Protein AF-A0A815U8R5-F1 (afdb_monomer_lite)

Secondary structure (DSSP, 8-state):
-HHHHHHHHHHHHT-TT--HHHHHHHHHHHHHHHHHHHHTTT--HHHHHHHHHHHHHSHHHHHHHHHHHHHHHHHHHHHHHHHHTTTHHHHHHGGGG-TT-TTTT-HHHHHHHHHHHT-TT--HHHHHHHHHHHHHHHHHHHHTT--HHHHHHHHHHHHHHHHTTS--S---------------------------PPPHHHHHHHHHHSSTTS-HHHHHHHHHHHHS-S-THHHHHHHHHHTT-

pLDDT: mean 75.5, std 19.9, range [24.5, 94.75]

Foldseek 3Di:
DLVVLVVVLVVQLPDPQRFLLCNLVSLVVNLVVLVVCLVVLNDDPVVVVVLVVCCVVPVVVSVVVSVVVNVVSVVVSVVSCVVCVVCNVVSVLSPCLWPVDPNDLDPVSLVVNCVVVVDPPFDPVLQVVLSVVLVVVVVVCVVVPPPLVVVLVVVVVVVVVVVVVPDDDDDDDPPDDDDDDDDDDDDDDDPPPPVPDDGSLSSLVVSCVVPVPRHPNSCSSSVVRRPDDNDCVVVVVVVVVVVVD

Radius of gyration: 23.01 Å; chains: 1; bounding box: 61×48×62 Å

Structure (mmCIF, N/CA/C/O backbone):
data_AF-A0A815U8R5-F1
#
_entry.id   AF-A0A815U8R5-F1
#
loop_
_atom_site.group_PDB
_atom_site.id
_atom_site.type_symbol
_atom_site.label_atom_id
_atom_site.label_alt_id
_atom_site.label_comp_id
_atom_site.label_asym_id
_atom_site.label_entity_id
_atom_site.label_seq_id
_atom_site.pdbx_PDB_ins_code
_atom_site.Cartn_x
_atom_site.Cartn_y
_atom_site.Cartn_z
_atom_site.occupancy
_atom_site.B_iso_or_equiv
_atom_site.auth_seq_id
_atom_site.auth_comp_id
_atom_site.auth_asym_id
_atom_site.auth_atom_id
_atom_site.pdbx_PDB_model_num
ATOM 1 N N . ASN A 1 1 ? 18.948 1.737 -12.342 1.00 69.00 1 ASN A N 1
ATOM 2 C CA . ASN A 1 1 ? 18.851 0.455 -13.054 1.00 69.00 1 ASN A CA 1
ATOM 3 C C . ASN A 1 1 ? 17.378 0.068 -12.997 1.00 69.00 1 ASN A C 1
ATOM 5 O O . ASN A 1 1 ? 16.879 -0.058 -11.888 1.00 69.00 1 ASN A O 1
ATOM 9 N N . VAL A 1 2 ? 16.677 0.032 -14.139 1.00 70.75 2 VAL A N 1
ATOM 10 C CA . VAL A 1 2 ? 15.222 -0.240 -14.217 1.00 70.75 2 VAL A CA 1
ATOM 11 C C . VAL A 1 2 ? 14.907 -1.611 -13.635 1.00 70.75 2 VAL A C 1
ATOM 13 O O . VAL A 1 2 ? 14.032 -1.718 -12.785 1.00 70.75 2 VAL A O 1
ATOM 16 N N . LEU A 1 3 ? 15.704 -2.617 -14.002 1.00 75.50 3 LEU A N 1
ATOM 17 C CA . LEU A 1 3 ? 15.550 -3.985 -13.521 1.00 75.50 3 LEU A CA 1
ATOM 18 C C . LEU A 1 3 ? 15.612 -4.057 -11.993 1.00 75.50 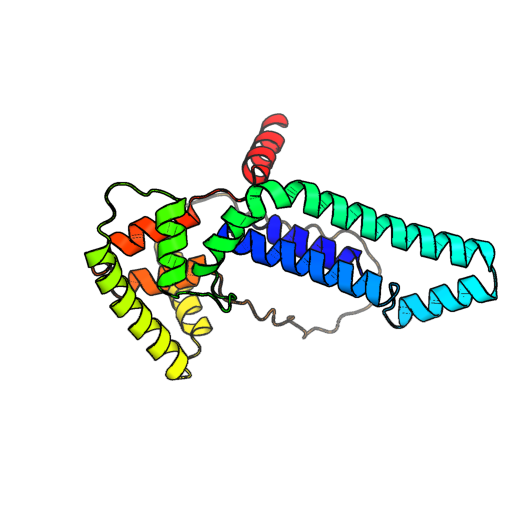3 LEU A C 1
ATOM 20 O O . LEU A 1 3 ? 14.797 -4.727 -11.386 1.00 75.50 3 LEU A O 1
ATOM 24 N N . VAL A 1 4 ? 16.499 -3.285 -11.361 1.00 79.44 4 VAL A N 1
ATOM 25 C CA . VAL A 1 4 ? 16.595 -3.230 -9.891 1.00 79.44 4 VAL A CA 1
ATOM 26 C C . VAL A 1 4 ? 15.345 -2.621 -9.252 1.00 79.44 4 VAL A C 1
ATOM 28 O O . VAL A 1 4 ? 14.956 -3.035 -8.165 1.00 79.44 4 VAL A O 1
ATOM 31 N N . ASP A 1 5 ? 14.722 -1.620 -9.878 1.00 76.88 5 ASP A N 1
ATOM 32 C CA . ASP A 1 5 ? 13.485 -1.040 -9.342 1.00 76.88 5 ASP A CA 1
ATOM 33 C C . ASP A 1 5 ? 12.303 -2.003 -9.502 1.00 76.88 5 ASP A C 1
ATOM 35 O O . ASP A 1 5 ? 11.520 -2.135 -8.562 1.00 76.88 5 ASP A O 1
ATOM 39 N N . VAL A 1 6 ? 12.232 -2.714 -10.634 1.00 75.56 6 VAL A N 1
ATOM 40 C CA . VAL A 1 6 ? 11.236 -3.764 -10.891 1.00 75.56 6 VAL A CA 1
ATOM 41 C C . VAL A 1 6 ? 11.426 -4.934 -9.929 1.00 75.56 6 VAL A C 1
ATOM 43 O O . VAL A 1 6 ? 10.511 -5.236 -9.176 1.00 75.56 6 VAL A O 1
ATOM 46 N N . GLN A 1 7 ? 12.630 -5.503 -9.844 1.00 76.38 7 GLN A N 1
ATOM 47 C CA . GLN A 1 7 ? 12.968 -6.587 -8.916 1.00 76.38 7 GLN A CA 1
ATOM 48 C C . GLN A 1 7 ? 12.708 -6.194 -7.463 1.00 76.38 7 GLN A C 1
ATOM 50 O O . GLN A 1 7 ? 12.235 -6.997 -6.673 1.00 76.38 7 GLN A O 1
ATOM 55 N N . ARG A 1 8 ? 12.980 -4.943 -7.071 1.00 78.06 8 ARG A N 1
ATOM 56 C CA . ARG A 1 8 ? 12.675 -4.489 -5.709 1.00 78.06 8 ARG A CA 1
ATOM 57 C C . ARG A 1 8 ? 11.169 -4.430 -5.454 1.00 78.06 8 ARG A C 1
ATOM 59 O O . ARG A 1 8 ? 10.751 -4.736 -4.341 1.00 78.06 8 ARG A O 1
ATOM 66 N N . ALA A 1 9 ? 10.377 -3.984 -6.425 1.00 73.56 9 ALA A N 1
ATOM 67 C CA . ALA A 1 9 ? 8.923 -3.969 -6.303 1.00 73.56 9 ALA A CA 1
ATOM 68 C C . ALA A 1 9 ? 8.363 -5.396 -6.280 1.00 73.56 9 ALA A C 1
ATOM 70 O O . ALA A 1 9 ? 7.579 -5.716 -5.395 1.00 73.56 9 ALA A O 1
ATOM 71 N N . GLU A 1 10 ? 8.846 -6.267 -7.160 1.00 76.31 10 GLU A N 1
ATOM 72 C CA . GLU A 1 10 ? 8.515 -7.690 -7.198 1.00 76.31 10 GLU A CA 1
ATOM 73 C C . GLU A 1 10 ? 8.844 -8.380 -5.870 1.00 76.31 10 GLU A C 1
ATOM 75 O O . GLU A 1 10 ? 7.966 -8.968 -5.253 1.00 76.31 10 GLU A O 1
ATOM 80 N N . LEU A 1 11 ? 10.059 -8.203 -5.343 1.00 77.12 11 LEU A N 1
ATOM 81 C CA . LEU A 1 11 ? 10.455 -8.734 -4.036 1.00 77.12 11 LEU A CA 1
ATOM 82 C C . LEU A 1 11 ? 9.622 -8.169 -2.885 1.00 77.12 11 LEU A C 1
ATOM 84 O O . LEU A 1 11 ? 9.511 -8.812 -1.847 1.00 77.12 11 LEU A O 1
ATOM 88 N N . LYS A 1 12 ? 9.076 -6.952 -3.006 1.00 75.50 12 LYS A N 1
ATOM 89 C CA . LYS A 1 12 ? 8.107 -6.446 -2.027 1.00 75.50 12 LYS A CA 1
ATOM 90 C C . LYS A 1 12 ? 6.774 -7.167 -2.187 1.00 75.50 12 LYS A C 1
ATOM 92 O O . LYS A 1 12 ? 6.234 -7.617 -1.189 1.00 75.50 12 LYS A O 1
ATOM 97 N N . LEU A 1 13 ? 6.276 -7.320 -3.409 1.00 74.38 13 LEU A N 1
ATOM 98 C CA . LEU A 1 13 ? 5.015 -8.005 -3.686 1.00 74.38 13 LEU A CA 1
ATOM 99 C C . LEU A 1 13 ? 5.058 -9.497 -3.345 1.00 74.38 13 LEU A C 1
ATOM 101 O O . LEU A 1 13 ? 4.049 -10.028 -2.932 1.00 74.38 13 LEU A O 1
ATOM 105 N N . GLN A 1 14 ? 6.201 -10.169 -3.456 1.00 69.00 14 GLN A N 1
ATOM 106 C CA . GLN A 1 14 ? 6.337 -11.602 -3.164 1.00 69.00 14 GLN A CA 1
ATOM 107 C C . GLN A 1 14 ? 6.531 -11.915 -1.676 1.00 69.00 14 GLN A C 1
ATOM 109 O O . GLN A 1 14 ? 6.571 -13.081 -1.279 1.00 69.00 14 GLN A O 1
ATOM 114 N N . ARG A 1 15 ? 6.685 -10.901 -0.817 1.00 71.25 15 ARG A N 1
ATOM 115 C CA . ARG A 1 15 ? 6.774 -11.151 0.624 1.00 71.25 15 ARG A CA 1
ATOM 116 C C . ARG A 1 15 ? 5.446 -11.723 1.100 1.00 71.25 15 ARG A C 1
ATOM 118 O O . ARG A 1 15 ? 4.405 -11.090 0.959 1.00 71.25 15 ARG A O 1
ATOM 125 N N . VAL A 1 16 ? 5.525 -12.846 1.816 1.00 60.56 16 VAL A N 1
ATOM 126 C CA . VAL A 1 16 ? 4.410 -13.452 2.580 1.00 60.56 16 VAL A CA 1
ATOM 127 C C . VAL A 1 16 ? 3.684 -12.419 3.450 1.00 60.56 16 VAL A C 1
ATOM 129 O O . VAL A 1 16 ? 2.518 -12.557 3.789 1.00 60.56 16 VAL A O 1
ATOM 132 N N . SER A 1 17 ? 4.406 -11.372 3.821 1.00 66.25 17 SER A N 1
ATOM 133 C CA . SER A 1 17 ? 4.033 -10.388 4.811 1.00 66.25 17 SER A CA 1
ATOM 134 C C . SER A 1 17 ? 3.453 -9.092 4.221 1.00 66.25 17 SER A C 1
ATOM 136 O O . SER A 1 17 ? 3.203 -8.155 4.982 1.00 66.25 17 SER A O 1
ATOM 138 N N . THR A 1 18 ? 3.345 -8.987 2.896 1.00 74.00 18 THR A N 1
ATOM 139 C CA . THR A 1 18 ? 2.754 -7.824 2.218 1.00 74.00 18 THR A CA 1
ATOM 140 C C . THR A 1 18 ? 1.243 -7.887 2.356 1.00 74.00 18 THR A C 1
ATOM 142 O O . THR A 1 18 ? 0.656 -8.950 2.191 1.00 74.00 18 THR A O 1
ATOM 145 N N . ALA A 1 19 ? 0.609 -6.775 2.709 1.00 79.62 19 ALA A N 1
ATOM 146 C CA . ALA A 1 19 ? -0.839 -6.702 2.857 1.00 79.62 19 ALA A CA 1
ATOM 147 C C . ALA A 1 19 ? -1.458 -5.897 1.705 1.00 79.62 19 ALA A C 1
ATOM 149 O O . ALA A 1 19 ? -0.779 -5.114 1.039 1.00 79.62 19 ALA A O 1
ATOM 150 N N . ALA A 1 20 ? -2.768 -6.047 1.486 1.00 84.31 20 ALA A N 1
ATOM 151 C CA . ALA A 1 20 ? -3.501 -5.265 0.482 1.00 84.31 20 ALA A CA 1
ATOM 152 C C . ALA A 1 20 ? -3.341 -3.747 0.666 1.00 84.31 20 ALA A C 1
ATOM 154 O O . ALA A 1 20 ? -3.320 -3.007 -0.316 1.00 84.31 20 ALA A O 1
ATOM 155 N N . VAL A 1 21 ? -3.147 -3.298 1.910 1.00 85.75 21 VAL A N 1
ATOM 156 C CA . VAL A 1 21 ? -2.896 -1.890 2.256 1.00 85.75 21 VAL A CA 1
ATOM 157 C C . VAL A 1 21 ? -1.601 -1.344 1.640 1.00 85.75 21 VAL A C 1
ATOM 159 O O . VAL A 1 21 ? -1.528 -0.158 1.338 1.00 85.75 21 VAL A O 1
ATOM 162 N N . ASP A 1 22 ? -0.604 -2.200 1.391 1.00 83.38 22 ASP A N 1
ATOM 163 C CA . ASP A 1 22 ? 0.700 -1.793 0.853 1.00 83.38 22 ASP A CA 1
ATOM 164 C C . ASP A 1 22 ? 0.695 -1.742 -0.689 1.00 83.38 22 ASP A C 1
ATOM 166 O O . ASP A 1 22 ? 1.567 -1.123 -1.310 1.00 83.38 22 ASP A O 1
ATOM 170 N N . LEU A 1 23 ? -0.278 -2.401 -1.334 1.00 86.75 23 LEU A N 1
ATOM 171 C CA . LEU A 1 23 ? -0.276 -2.662 -2.776 1.00 86.75 23 LEU A CA 1
ATOM 172 C C . LEU A 1 23 ? -0.289 -1.370 -3.599 1.00 86.75 23 LEU A C 1
ATOM 174 O O . LEU A 1 23 ? 0.539 -1.195 -4.499 1.00 86.75 23 LEU A O 1
ATOM 178 N N . PHE A 1 24 ? -1.186 -0.439 -3.261 1.00 88.25 24 PHE A N 1
ATOM 179 C CA . PHE A 1 24 ? -1.287 0.842 -3.960 1.00 88.25 24 PHE A CA 1
ATOM 180 C C . PHE A 1 24 ? 0.010 1.644 -3.855 1.00 88.25 24 PHE A C 1
ATOM 182 O O . PHE A 1 24 ? 0.485 2.185 -4.858 1.00 88.25 24 PHE A O 1
ATOM 189 N N . GLY A 1 25 ? 0.608 1.692 -2.661 1.00 84.94 25 GLY A N 1
ATOM 190 C CA . GLY A 1 25 ? 1.874 2.376 -2.424 1.00 84.94 25 GLY A CA 1
ATOM 191 C C . GLY A 1 25 ? 3.019 1.755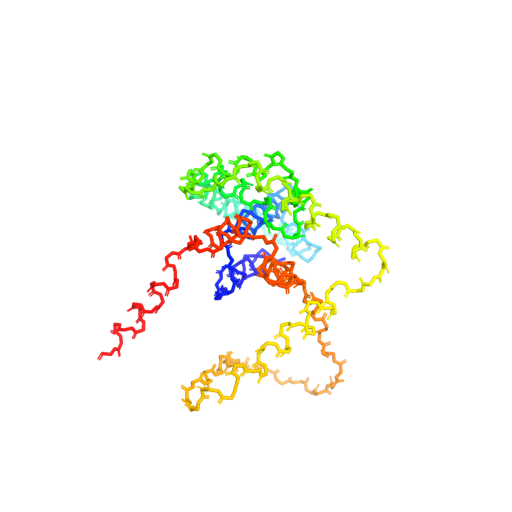 -3.224 1.00 84.94 25 GLY A C 1
ATOM 192 O O . GLY A 1 25 ? 3.795 2.476 -3.854 1.00 84.94 25 GLY A O 1
ATOM 193 N N . ILE A 1 26 ? 3.117 0.422 -3.258 1.00 85.00 26 ILE A N 1
ATOM 194 C CA . ILE A 1 26 ? 4.156 -0.294 -4.012 1.00 85.00 26 ILE A CA 1
ATOM 195 C C . ILE A 1 26 ? 4.029 -0.023 -5.516 1.00 85.00 26 ILE A C 1
ATOM 197 O O . ILE A 1 26 ? 5.010 0.394 -6.141 1.00 85.00 26 ILE A O 1
ATOM 201 N N . ILE A 1 27 ? 2.835 -0.218 -6.084 1.00 87.19 27 ILE A N 1
ATOM 202 C CA . ILE A 1 27 ? 2.595 -0.084 -7.527 1.00 87.19 27 ILE A CA 1
ATOM 203 C C . ILE A 1 27 ? 2.748 1.371 -7.974 1.00 87.19 27 ILE A C 1
ATOM 205 O O . ILE A 1 27 ? 3.485 1.648 -8.920 1.00 87.19 27 ILE A O 1
ATOM 209 N N . THR A 1 28 ? 2.139 2.321 -7.262 1.00 88.31 28 THR A N 1
ATOM 210 C CA . THR A 1 28 ? 2.214 3.744 -7.627 1.00 88.31 28 THR A CA 1
ATOM 211 C C . THR A 1 28 ? 3.650 4.265 -7.547 1.00 88.31 28 THR A C 1
ATOM 213 O O . THR A 1 28 ? 4.088 5.020 -8.415 1.00 88.31 28 THR A O 1
ATOM 216 N N . ASN A 1 29 ? 4.433 3.826 -6.554 1.00 87.88 29 ASN A N 1
ATOM 217 C CA . ASN A 1 29 ? 5.850 4.182 -6.470 1.00 87.88 29 ASN A CA 1
ATOM 218 C C . ASN A 1 29 ? 6.685 3.569 -7.600 1.00 87.88 29 ASN A C 1
ATOM 220 O O . ASN A 1 29 ? 7.634 4.209 -8.061 1.00 87.88 29 ASN A O 1
ATOM 224 N N . LEU A 1 30 ? 6.370 2.345 -8.036 1.00 88.12 30 LEU A N 1
ATOM 225 C CA . LEU A 1 30 ? 7.022 1.731 -9.191 1.00 88.12 30 LEU A CA 1
ATOM 226 C C . LEU A 1 30 ? 6.718 2.529 -10.463 1.00 88.12 30 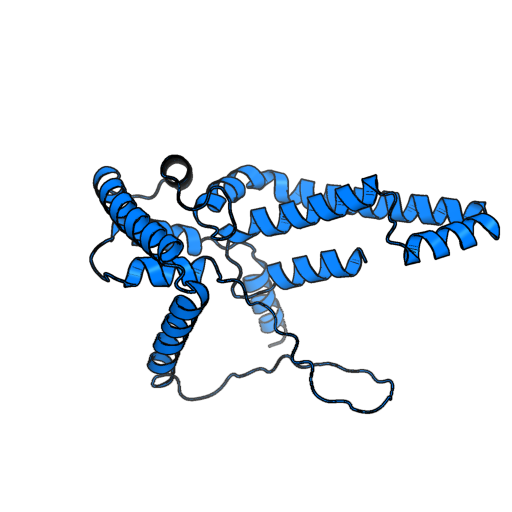LEU A C 1
ATOM 228 O O . LEU A 1 30 ? 7.659 2.968 -11.122 1.00 88.12 30 LEU A O 1
ATOM 232 N N . ILE A 1 31 ? 5.437 2.784 -10.752 1.00 89.94 31 ILE A N 1
ATOM 233 C CA . ILE A 1 31 ? 4.997 3.566 -11.918 1.00 89.94 31 ILE A CA 1
ATOM 234 C C . ILE A 1 31 ? 5.680 4.935 -11.921 1.00 89.94 31 ILE A C 1
ATOM 236 O O . ILE A 1 31 ? 6.381 5.263 -12.873 1.00 89.94 31 ILE A O 1
ATOM 240 N N . LYS A 1 32 ? 5.615 5.678 -10.810 1.00 90.56 32 LYS A N 1
ATOM 241 C CA . LYS A 1 32 ? 6.242 7.002 -10.688 1.00 90.56 32 LYS A CA 1
ATOM 242 C C . LYS A 1 32 ? 7.745 6.974 -10.974 1.00 90.56 32 LYS A C 1
ATOM 244 O O . LYS A 1 32 ? 8.279 7.880 -11.611 1.00 90.56 32 LYS A O 1
ATOM 249 N N . LYS A 1 33 ? 8.459 5.942 -10.509 1.00 88.56 33 LYS A N 1
ATOM 250 C CA . LYS A 1 33 ? 9.892 5.777 -10.805 1.00 88.56 33 LYS A CA 1
ATOM 251 C C . LYS A 1 33 ? 10.142 5.489 -12.281 1.00 88.56 33 LYS A C 1
ATOM 253 O O . LYS A 1 33 ? 11.135 5.976 -12.816 1.00 88.56 33 LYS A O 1
ATOM 258 N N . LEU A 1 34 ? 9.291 4.696 -12.925 1.00 88.38 34 LEU A N 1
ATOM 259 C CA . LEU A 1 34 ? 9.397 4.388 -14.350 1.00 88.38 34 LEU A CA 1
ATOM 260 C C . LEU A 1 34 ? 9.088 5.623 -15.207 1.00 88.38 34 LEU A C 1
ATOM 262 O O . LEU A 1 34 ? 9.896 5.970 -16.063 1.00 88.38 34 LEU A O 1
ATOM 266 N N . GLU A 1 35 ? 8.021 6.361 -14.902 1.00 90.00 35 GLU A N 1
ATOM 267 C CA . GLU A 1 35 ? 7.680 7.635 -15.550 1.00 90.00 35 GLU A CA 1
ATOM 268 C C . GLU A 1 35 ? 8.794 8.673 -15.382 1.00 90.00 35 GLU A C 1
ATOM 270 O O . GLU A 1 35 ? 9.212 9.323 -16.337 1.00 90.00 35 GLU A O 1
ATOM 275 N N . GLN A 1 36 ? 9.361 8.798 -14.177 1.00 87.94 36 GLN A N 1
ATOM 276 C CA . GLN A 1 36 ? 10.497 9.689 -13.950 1.00 87.94 36 GLN A CA 1
ATOM 277 C C . GLN A 1 36 ? 11.714 9.276 -14.793 1.00 87.94 36 GLN A C 1
ATOM 279 O O . GLN A 1 36 ? 12.473 10.130 -15.252 1.00 87.94 36 GLN A O 1
ATOM 284 N N . ARG A 1 37 ? 11.913 7.974 -15.026 1.00 83.31 37 ARG A N 1
ATOM 285 C CA . ARG A 1 37 ? 12.971 7.479 -15.914 1.00 83.31 37 ARG A CA 1
ATOM 286 C C . ARG A 1 37 ? 12.684 7.798 -17.382 1.00 83.31 37 ARG A C 1
ATOM 288 O O . ARG A 1 37 ? 13.637 8.186 -18.054 1.00 83.31 37 ARG A O 1
ATOM 295 N N . LEU A 1 38 ? 11.435 7.696 -17.846 1.00 85.31 38 LEU A N 1
ATOM 296 C CA . LEU A 1 38 ? 11.024 8.148 -19.185 1.00 85.31 38 LEU A CA 1
ATOM 297 C C . LEU A 1 38 ? 11.330 9.642 -19.366 1.00 85.31 38 LEU A C 1
ATOM 299 O O . LEU A 1 38 ? 12.045 10.029 -20.289 1.00 85.31 38 LEU A O 1
ATOM 303 N N . ASN A 1 39 ? 10.883 10.472 -18.418 1.00 85.06 39 ASN A N 1
ATOM 304 C CA . ASN A 1 39 ? 11.077 11.926 -18.446 1.00 85.06 39 ASN A CA 1
ATOM 305 C C . ASN A 1 39 ? 12.562 12.318 -18.446 1.00 85.06 39 ASN A C 1
ATOM 307 O O . ASN A 1 39 ? 12.971 13.257 -19.126 1.00 85.06 39 ASN A O 1
ATOM 311 N N . ASN A 1 40 ? 13.393 11.552 -17.737 1.00 82.62 40 ASN A N 1
ATOM 312 C CA . ASN A 1 40 ? 14.843 11.737 -17.699 1.00 82.62 40 ASN A CA 1
ATOM 313 C C . ASN A 1 40 ? 15.580 11.035 -18.856 1.00 82.62 40 ASN A C 1
ATOM 315 O O . ASN A 1 40 ? 16.807 10.903 -18.804 1.00 82.62 40 ASN A O 1
ATOM 319 N N . LYS A 1 41 ? 14.858 10.543 -19.874 1.00 73.38 41 LYS A N 1
ATOM 320 C CA . LYS A 1 41 ? 15.393 9.817 -21.035 1.00 73.38 41 LYS A CA 1
ATOM 321 C C . LYS A 1 41 ? 16.324 8.659 -20.650 1.00 73.38 41 LYS A C 1
ATOM 323 O O . LYS A 1 41 ? 17.333 8.441 -21.297 1.00 73.38 41 LYS A O 1
ATOM 328 N N . TYR A 1 42 ? 15.994 7.886 -19.615 1.00 66.00 42 TYR A N 1
ATOM 329 C CA . TYR A 1 42 ? 16.717 6.663 -19.205 1.00 66.00 42 TYR A CA 1
ATOM 330 C C . TYR A 1 42 ? 18.045 6.865 -18.456 1.00 66.00 42 TYR A C 1
ATOM 332 O O . TYR A 1 42 ? 18.735 5.891 -18.138 1.00 66.00 42 TYR A O 1
ATOM 340 N N . PHE A 1 43 ? 18.412 8.092 -18.087 1.00 63.41 43 PHE A N 1
ATOM 341 C CA . PHE A 1 43 ? 19.800 8.376 -17.730 1.00 63.41 43 PHE A CA 1
ATOM 342 C C . PHE A 1 43 ? 20.079 8.487 -16.231 1.00 63.41 43 PHE A C 1
ATOM 344 O O . PHE A 1 43 ? 19.960 9.535 -15.606 1.00 63.41 43 PHE A O 1
ATOM 351 N N . GLY A 1 44 ? 20.588 7.392 -15.664 1.00 67.25 44 GLY A N 1
ATOM 352 C CA . GLY A 1 44 ? 21.688 7.533 -14.709 1.00 67.25 44 GLY A CA 1
ATOM 353 C C . GLY A 1 44 ? 22.987 7.815 -15.474 1.00 67.25 44 GLY A C 1
ATOM 354 O O . GLY A 1 44 ? 23.112 7.400 -16.626 1.00 67.25 44 GLY A O 1
ATOM 355 N N . ASN A 1 45 ? 23.969 8.462 -14.838 1.00 75.88 45 ASN A N 1
ATOM 356 C CA . ASN A 1 45 ? 25.220 8.893 -15.486 1.00 75.88 45 ASN A CA 1
ATOM 357 C C . ASN A 1 45 ? 25.886 7.790 -16.344 1.00 75.88 45 ASN A C 1
ATOM 359 O O . ASN A 1 45 ? 26.272 8.022 -17.482 1.00 75.88 45 ASN A O 1
ATOM 363 N N . LYS A 1 46 ? 25.929 6.544 -15.849 1.00 79.06 46 LYS A N 1
ATOM 364 C CA . LYS A 1 46 ? 26.501 5.399 -16.585 1.00 79.06 46 LYS A CA 1
ATOM 365 C C . LYS A 1 46 ? 25.762 5.082 -17.891 1.00 79.06 46 LYS A C 1
ATOM 367 O O . LYS A 1 46 ? 26.398 4.916 -18.924 1.00 79.06 46 LYS A O 1
ATOM 372 N N . THR A 1 47 ? 24.432 5.003 -17.849 1.00 77.25 47 THR A N 1
ATOM 373 C CA . THR A 1 47 ? 23.603 4.716 -19.032 1.00 77.25 47 THR A CA 1
ATOM 374 C C . THR A 1 47 ? 23.716 5.840 -20.056 1.00 77.25 47 THR A C 1
ATOM 376 O O . THR A 1 47 ? 23.779 5.568 -21.248 1.00 77.25 47 THR A O 1
ATOM 379 N N . HIS A 1 48 ? 23.817 7.088 -19.589 1.00 80.06 48 HIS A N 1
ATOM 380 C CA . HIS A 1 48 ? 24.025 8.251 -20.449 1.00 80.06 48 HIS A CA 1
ATOM 381 C C . HIS A 1 48 ? 25.347 8.180 -21.210 1.00 80.06 48 HIS A C 1
ATOM 383 O O . HIS A 1 48 ? 25.366 8.324 -22.427 1.00 80.06 48 HIS A O 1
ATOM 389 N N . LEU A 1 49 ? 26.446 7.898 -20.503 1.00 82.94 49 LEU A N 1
ATOM 390 C CA . LEU A 1 49 ? 27.774 7.790 -21.105 1.00 82.94 49 LEU A CA 1
ATOM 391 C C . LEU A 1 49 ? 27.838 6.665 -22.146 1.00 82.94 49 LEU A C 1
ATOM 393 O O . LEU A 1 49 ? 28.354 6.876 -23.240 1.00 82.94 49 LEU A O 1
ATOM 397 N N . ILE A 1 50 ? 27.276 5.494 -21.829 1.00 84.06 50 ILE A N 1
ATOM 398 C CA . ILE A 1 50 ? 27.253 4.345 -22.745 1.00 84.06 50 ILE A CA 1
ATOM 399 C C . ILE A 1 50 ? 26.407 4.651 -23.982 1.00 84.06 50 ILE A C 1
ATOM 401 O O . ILE A 1 50 ? 26.846 4.386 -25.099 1.00 84.06 50 ILE A O 1
ATOM 405 N N . LEU A 1 51 ? 25.211 5.222 -23.807 1.00 82.12 51 LEU A N 1
ATOM 406 C CA . LEU A 1 51 ? 24.333 5.510 -24.937 1.00 82.12 51 LEU A CA 1
ATOM 407 C C . LEU A 1 51 ? 24.904 6.619 -25.828 1.00 82.12 51 LEU A C 1
ATOM 409 O O . LEU A 1 51 ? 24.897 6.465 -27.043 1.00 82.12 51 LEU A O 1
ATOM 413 N N . ASN A 1 52 ? 25.460 7.688 -25.252 1.00 84.00 52 ASN A N 1
ATOM 414 C CA . ASN A 1 52 ? 26.108 8.744 -26.034 1.00 84.00 52 ASN A CA 1
ATOM 415 C C . ASN A 1 52 ? 27.292 8.200 -26.836 1.00 84.00 52 ASN A C 1
ATOM 417 O O . ASN A 1 52 ? 27.437 8.536 -28.007 1.00 84.00 52 ASN A O 1
ATOM 421 N N . HIS A 1 53 ? 28.103 7.324 -26.236 1.00 87.75 53 HIS A N 1
ATOM 422 C CA . HIS A 1 53 ? 29.182 6.643 -26.946 1.00 87.75 53 HIS A CA 1
ATOM 423 C C . HIS A 1 53 ? 28.629 5.793 -28.102 1.00 87.75 53 HIS A C 1
ATOM 425 O O . HIS A 1 53 ? 29.109 5.877 -29.227 1.00 87.75 53 HIS A O 1
ATOM 431 N N . LEU A 1 54 ? 27.579 5.003 -27.866 1.00 86.44 54 LEU A N 1
ATOM 432 C CA . LEU A 1 54 ? 26.953 4.199 -28.919 1.00 86.44 54 LEU A CA 1
ATOM 433 C C . LEU A 1 54 ? 26.370 5.055 -30.046 1.00 86.44 54 LEU A C 1
ATOM 435 O O . LEU A 1 54 ? 26.550 4.703 -31.202 1.00 86.44 54 LEU A O 1
ATOM 439 N N . ILE A 1 55 ? 25.727 6.181 -29.739 1.00 86.81 55 ILE A N 1
ATOM 440 C CA . ILE A 1 55 ? 25.203 7.107 -30.750 1.00 86.81 55 ILE A CA 1
ATOM 441 C C . ILE A 1 55 ? 26.350 7.764 -31.531 1.00 86.81 55 ILE A C 1
ATOM 443 O O . ILE A 1 55 ? 26.250 7.924 -32.741 1.00 86.81 55 ILE A O 1
ATOM 447 N N . GLN A 1 56 ? 27.456 8.108 -30.870 1.00 89.62 56 GLN A N 1
ATOM 448 C CA . GLN A 1 56 ? 28.606 8.733 -31.523 1.00 89.62 56 GLN A CA 1
ATOM 449 C C . GLN A 1 56 ? 29.296 7.799 -32.528 1.00 89.62 56 GLN A C 1
ATOM 451 O O . GLN A 1 56 ? 29.707 8.251 -33.594 1.00 89.62 56 GLN A O 1
ATOM 456 N N . PHE A 1 57 ? 29.444 6.514 -32.193 1.00 88.75 57 PHE A N 1
ATOM 457 C CA . PHE A 1 57 ? 30.164 5.545 -33.033 1.00 88.75 57 PHE A CA 1
ATOM 458 C C . PHE A 1 57 ? 29.249 4.705 -33.936 1.00 88.75 57 PHE A C 1
ATOM 460 O O . PHE A 1 57 ? 29.699 4.192 -34.958 1.00 88.75 57 PHE A O 1
ATOM 467 N N . TYR A 1 58 ? 27.974 4.557 -33.574 1.00 90.25 58 TYR A N 1
ATOM 468 C CA . TYR A 1 58 ? 26.989 3.705 -34.242 1.00 90.25 58 TYR A CA 1
ATOM 469 C C . TYR A 1 58 ? 25.609 4.382 -34.249 1.00 90.25 58 TYR A C 1
ATOM 471 O O . TYR A 1 58 ? 24.654 3.858 -33.675 1.00 90.25 58 TYR A O 1
ATOM 479 N N . GLU A 1 59 ? 25.510 5.549 -34.893 1.00 86.50 59 GLU A N 1
ATOM 480 C CA . GLU A 1 59 ? 24.365 6.470 -34.813 1.00 86.50 59 GLU A CA 1
ATOM 481 C C . GLU A 1 59 ? 22.988 5.795 -34.917 1.00 86.50 59 GLU A C 1
ATOM 483 O O . GLU A 1 59 ? 22.169 5.946 -34.009 1.00 86.50 59 GLU A O 1
ATOM 488 N N . GLU A 1 60 ? 22.737 5.006 -35.967 1.00 88.75 60 GLU A N 1
ATOM 489 C CA . GLU A 1 60 ? 21.455 4.305 -36.130 1.00 88.75 60 GLU A CA 1
ATOM 490 C C . GLU A 1 60 ? 21.185 3.297 -35.009 1.00 88.75 60 GLU A C 1
ATOM 492 O O . GLU A 1 60 ? 20.104 3.301 -34.423 1.00 88.75 60 GLU A O 1
ATOM 497 N N . LYS A 1 61 ? 22.169 2.455 -34.662 1.00 85.81 61 LYS A N 1
ATOM 498 C CA . LYS A 1 61 ? 22.004 1.426 -33.621 1.00 85.81 61 LYS A CA 1
ATOM 499 C C . LYS A 1 61 ? 21.803 2.046 -32.240 1.00 85.81 61 LYS A C 1
ATOM 501 O O . LYS A 1 61 ? 21.024 1.528 -31.446 1.00 85.81 61 LYS A O 1
ATOM 506 N N . GLY A 1 62 ? 22.493 3.149 -31.951 1.00 85.19 62 GLY A N 1
ATOM 507 C CA . GLY A 1 62 ? 22.334 3.898 -30.708 1.00 85.19 62 GLY A CA 1
ATOM 508 C C . GLY A 1 62 ? 20.930 4.490 -30.572 1.00 85.19 62 GLY A C 1
ATOM 509 O O . GLY A 1 62 ? 20.308 4.338 -29.520 1.00 85.19 62 GLY A O 1
ATOM 510 N N . LYS A 1 63 ? 20.403 5.099 -31.646 1.00 86.19 63 LYS A N 1
ATOM 511 C CA . LYS A 1 63 ? 19.032 5.638 -31.680 1.00 86.19 63 LYS A CA 1
ATOM 512 C C . LYS A 1 63 ? 17.978 4.532 -31.568 1.00 86.19 63 LYS A C 1
ATOM 514 O O . LYS A 1 63 ? 17.107 4.625 -30.710 1.00 86.19 63 LYS A O 1
ATOM 519 N N . GLN A 1 64 ? 18.115 3.445 -32.330 1.00 88.44 64 GLN A N 1
ATOM 520 C CA . GLN A 1 64 ? 17.211 2.288 -32.250 1.00 88.44 64 GLN A CA 1
ATOM 521 C C . GLN A 1 64 ? 17.184 1.665 -30.851 1.00 88.44 64 GLN A C 1
ATOM 523 O O . GLN A 1 64 ? 16.122 1.304 -30.345 1.00 88.44 64 GLN A O 1
ATOM 528 N N . LEU A 1 65 ? 18.343 1.553 -30.192 1.00 85.56 65 LEU A N 1
ATOM 529 C CA . LEU A 1 65 ? 18.417 1.048 -28.823 1.00 85.56 65 LEU A CA 1
ATOM 530 C C . LEU A 1 65 ? 17.684 1.976 -27.847 1.00 85.56 65 LEU A C 1
ATOM 532 O O . LEU A 1 65 ? 16.958 1.496 -26.978 1.00 85.56 65 LEU A O 1
ATOM 536 N N . GLN A 1 66 ? 17.847 3.293 -27.996 1.00 85.25 66 GLN A N 1
ATOM 537 C CA . GLN A 1 66 ? 17.141 4.279 -27.181 1.00 85.25 66 GLN A CA 1
ATOM 538 C C . GLN A 1 66 ? 15.620 4.171 -27.345 1.00 85.25 66 GLN A C 1
ATOM 540 O O . GLN A 1 66 ? 14.903 4.128 -26.347 1.00 85.25 66 GLN A O 1
ATOM 545 N N . GLU A 1 67 ? 15.136 4.087 -28.584 1.00 87.38 67 GLU A N 1
ATOM 546 C CA . GLU A 1 67 ? 13.713 3.916 -28.909 1.00 87.38 67 GLU A CA 1
ATOM 547 C C . GLU A 1 67 ? 13.160 2.584 -28.391 1.00 87.38 67 GLU A C 1
ATOM 549 O O . GLU A 1 67 ? 12.050 2.531 -27.862 1.00 87.38 67 GLU A O 1
ATOM 554 N N . SER A 1 68 ? 13.955 1.513 -28.465 1.00 87.75 68 SER A N 1
ATOM 555 C CA . SER A 1 68 ? 13.578 0.198 -27.936 1.00 87.75 68 SER A CA 1
ATOM 556 C C . SER A 1 68 ? 13.440 0.220 -26.414 1.00 87.75 68 SER A C 1
ATOM 558 O O . SER A 1 68 ? 12.465 -0.297 -25.874 1.00 87.75 68 SER A O 1
ATOM 560 N N . PHE A 1 69 ? 14.379 0.858 -25.704 1.00 84.62 69 PHE A N 1
ATOM 561 C CA . PHE A 1 69 ? 14.273 1.055 -24.254 1.00 84.62 69 PHE A CA 1
ATOM 562 C C . PHE A 1 69 ? 13.067 1.912 -23.878 1.00 84.62 69 PHE A C 1
ATOM 564 O O . PHE A 1 69 ? 12.416 1.638 -22.868 1.00 84.62 69 PHE A O 1
ATOM 571 N N . HIS A 1 70 ? 12.773 2.930 -24.687 1.00 87.56 70 HIS A N 1
ATOM 572 C CA . HIS A 1 70 ? 11.619 3.794 -24.490 1.00 87.56 70 HIS A CA 1
ATOM 573 C C . HIS A 1 70 ? 10.316 3.022 -24.597 1.00 87.56 70 HIS A C 1
ATOM 575 O O . HIS A 1 70 ? 9.560 2.956 -23.628 1.00 87.56 70 HIS A O 1
ATOM 581 N N . SER A 1 71 ? 10.142 2.334 -25.720 1.00 89.94 71 SER A N 1
ATOM 582 C CA . SER A 1 71 ? 8.972 1.503 -25.993 1.00 89.94 71 SER A CA 1
ATOM 583 C C . SER A 1 71 ? 8.792 0.411 -24.937 1.00 89.94 71 SER A C 1
ATOM 585 O O . SER A 1 71 ? 7.672 0.133 -24.518 1.00 89.94 71 SER A O 1
ATOM 587 N N . PHE A 1 72 ? 9.890 -0.185 -24.455 1.00 89.12 72 PHE A N 1
ATOM 588 C CA . PHE A 1 72 ? 9.850 -1.185 -23.389 1.00 89.12 72 PHE A CA 1
ATOM 589 C C . PHE A 1 72 ? 9.286 -0.623 -22.078 1.00 89.12 72 PHE A C 1
ATOM 591 O O . PHE A 1 72 ? 8.390 -1.231 -21.496 1.00 89.12 72 PHE A O 1
ATOM 598 N N . ILE A 1 73 ? 9.791 0.522 -21.597 1.00 87.06 73 ILE A N 1
ATOM 599 C CA . ILE A 1 73 ? 9.301 1.099 -20.336 1.00 87.06 73 ILE A CA 1
ATOM 600 C C . ILE A 1 73 ? 7.852 1.569 -20.482 1.00 87.06 73 ILE A C 1
ATOM 602 O O . ILE A 1 73 ? 7.066 1.333 -19.567 1.00 87.06 73 ILE A O 1
ATOM 606 N N . GLU A 1 74 ? 7.486 2.184 -21.609 1.00 91.31 74 GLU A N 1
ATOM 607 C CA . GLU A 1 74 ? 6.097 2.580 -21.876 1.00 91.31 74 GLU A CA 1
ATOM 608 C C . GLU A 1 74 ? 5.155 1.378 -21.852 1.00 91.31 74 GLU A C 1
ATOM 610 O O . GLU A 1 74 ? 4.201 1.375 -21.076 1.00 91.31 74 GLU A O 1
ATOM 615 N N . SER A 1 75 ? 5.481 0.322 -22.602 1.00 90.69 75 SER A N 1
ATOM 616 C CA . SER A 1 75 ? 4.685 -0.912 -22.634 1.00 90.69 75 SER A CA 1
ATOM 617 C C . SER A 1 75 ? 4.551 -1.531 -21.242 1.00 90.69 75 SER A C 1
ATOM 619 O O . SER A 1 75 ? 3.503 -2.056 -20.877 1.00 90.69 75 SER A O 1
ATOM 621 N N . PHE A 1 76 ? 5.609 -1.464 -20.430 1.00 87.88 76 PHE A N 1
ATOM 622 C CA . PHE A 1 76 ? 5.596 -2.004 -19.076 1.00 87.88 76 PHE A CA 1
ATOM 623 C C . PHE A 1 76 ? 4.734 -1.173 -18.113 1.00 87.88 76 PHE A C 1
ATOM 625 O O . PHE A 1 76 ? 4.000 -1.739 -17.301 1.00 87.88 76 PHE A O 1
ATOM 632 N N . ILE A 1 77 ? 4.783 0.161 -18.207 1.00 90.06 77 ILE A N 1
ATOM 633 C CA . ILE A 1 77 ? 3.886 1.048 -17.450 1.00 90.06 77 ILE A CA 1
ATOM 634 C C . ILE A 1 77 ? 2.439 0.799 -17.865 1.00 90.06 77 ILE A C 1
ATOM 636 O O . ILE A 1 77 ? 1.585 0.660 -16.992 1.00 90.06 77 ILE A O 1
ATOM 640 N N . GLU A 1 78 ? 2.167 0.721 -19.167 1.00 91.25 78 GLU A N 1
ATOM 641 C CA . GLU A 1 78 ? 0.832 0.462 -19.704 1.00 91.25 78 GLU A CA 1
ATOM 642 C C . GLU A 1 78 ? 0.297 -0.886 -19.217 1.00 91.25 78 GLU A C 1
ATOM 644 O O . GLU A 1 78 ? -0.820 -0.952 -18.708 1.00 91.25 78 GLU A O 1
ATOM 649 N N . TYR A 1 79 ? 1.123 -1.934 -19.251 1.00 88.69 79 TYR A N 1
ATOM 650 C CA . TYR A 1 79 ? 0.777 -3.248 -18.720 1.00 88.69 79 TYR A CA 1
ATOM 651 C C . TYR A 1 79 ? 0.377 -3.185 -17.239 1.00 88.69 79 TYR A C 1
ATOM 653 O O . TYR A 1 79 ? -0.743 -3.563 -16.891 1.00 88.69 79 TYR A O 1
ATOM 661 N N . ILE A 1 80 ? 1.242 -2.647 -16.367 1.00 86.31 80 ILE A N 1
ATOM 662 C CA . ILE A 1 80 ? 0.952 -2.543 -14.925 1.00 86.31 80 ILE A CA 1
ATOM 663 C C . ILE A 1 80 ? -0.306 -1.703 -14.687 1.00 86.31 80 ILE A C 1
ATOM 665 O O . ILE A 1 80 ? -1.152 -2.061 -13.870 1.00 86.31 80 ILE A O 1
ATOM 669 N N . THR A 1 81 ? -0.430 -0.587 -15.400 1.00 88.56 81 THR A N 1
ATOM 670 C CA . THR A 1 81 ? -1.542 0.355 -15.257 1.00 88.56 81 THR A CA 1
ATOM 671 C C . THR A 1 81 ? -2.855 -0.274 -15.704 1.00 88.56 81 THR A C 1
ATOM 673 O O . THR A 1 81 ? -3.851 -0.137 -15.005 1.00 88.56 81 THR A O 1
ATOM 676 N N . SER A 1 82 ? -2.868 -1.007 -16.818 1.00 88.50 82 SER A N 1
ATOM 677 C CA . SER A 1 82 ? -4.062 -1.694 -17.321 1.00 88.50 82 SER A CA 1
ATOM 678 C C . SER A 1 82 ? -4.587 -2.730 -16.326 1.00 88.50 82 SER A C 1
ATOM 680 O O . SER A 1 82 ? -5.790 -2.792 -16.087 1.00 88.50 82 SER A O 1
ATOM 682 N N . TYR A 1 83 ? -3.681 -3.473 -15.684 1.00 83.50 83 TYR A N 1
ATOM 683 C CA . TYR A 1 83 ? -4.027 -4.476 -14.684 1.00 83.50 83 TYR A CA 1
ATOM 684 C C . TYR A 1 83 ? -4.486 -3.835 -13.369 1.00 83.50 83 TYR A C 1
ATOM 686 O O . TYR A 1 83 ? -5.499 -4.224 -12.798 1.00 83.50 83 TYR A O 1
ATOM 694 N N . PHE A 1 84 ? -3.767 -2.817 -12.889 1.00 84.88 84 PHE A N 1
ATOM 695 C CA . PHE A 1 84 ? -4.037 -2.204 -11.589 1.00 84.88 84 PHE A CA 1
ATOM 696 C C . PHE A 1 84 ? -5.201 -1.205 -11.604 1.00 84.88 84 PHE A C 1
ATOM 698 O O . PHE A 1 84 ? -5.840 -1.002 -10.575 1.00 84.88 84 PHE A O 1
ATOM 705 N N . ASN A 1 85 ? -5.498 -0.567 -12.741 1.00 86.69 85 ASN A N 1
ATOM 706 C CA . ASN A 1 85 ? -6.505 0.495 -12.814 1.00 86.69 85 ASN A CA 1
ATOM 707 C C . ASN A 1 85 ? -7.908 0.041 -12.423 1.00 86.69 85 ASN A C 1
ATOM 709 O O . ASN A 1 85 ? -8.660 0.865 -11.906 1.00 86.69 85 ASN A O 1
ATOM 713 N N . HIS A 1 86 ? -8.250 -1.230 -12.648 1.00 83.94 86 HIS A N 1
ATOM 714 C CA . HIS A 1 86 ? -9.562 -1.759 -12.286 1.00 83.94 86 HIS A CA 1
ATOM 715 C C . HIS A 1 86 ? -9.836 -1.619 -10.783 1.00 83.94 86 HIS A C 1
ATOM 717 O O . HIS A 1 86 ? -10.882 -1.114 -10.386 1.00 83.94 86 HIS A O 1
ATOM 723 N N . ASP A 1 87 ? -8.843 -1.960 -9.961 1.00 86.44 87 ASP A N 1
ATOM 724 C CA . ASP A 1 87 ? -8.962 -1.986 -8.501 1.00 86.44 87 ASP A CA 1
ATOM 725 C C . ASP A 1 87 ? -8.254 -0.804 -7.825 1.00 86.44 87 ASP A C 1
ATOM 727 O O . ASP A 1 87 ? -8.169 -0.714 -6.597 1.00 86.44 87 ASP A O 1
ATOM 731 N N . ARG A 1 88 ? -7.726 0.135 -8.617 1.00 88.12 88 ARG A N 1
ATOM 732 C CA . ARG A 1 88 ? -6.909 1.248 -8.125 1.00 88.12 88 ARG A CA 1
ATOM 733 C C . ARG A 1 88 ? -7.635 2.062 -7.064 1.00 88.12 88 ARG A C 1
ATOM 735 O O . ARG A 1 88 ? -7.035 2.398 -6.046 1.00 88.12 88 ARG A O 1
ATOM 742 N N . GLU A 1 89 ? -8.904 2.388 -7.299 1.00 89.06 89 GLU A N 1
ATOM 743 C CA . GLU A 1 89 ? -9.706 3.167 -6.354 1.00 89.06 89 GLU A CA 1
ATOM 744 C C . GLU A 1 89 ? -9.876 2.421 -5.025 1.00 89.06 89 GLU A C 1
ATOM 746 O O . GLU A 1 89 ? -9.655 2.999 -3.960 1.00 89.06 89 GLU A O 1
ATOM 751 N N . PHE A 1 90 ? -10.176 1.123 -5.089 1.00 90.06 90 PHE A N 1
ATOM 752 C CA . PHE A 1 90 ? -10.298 0.260 -3.919 1.00 90.06 90 PHE A CA 1
ATOM 753 C C . PHE A 1 90 ? -9.011 0.262 -3.085 1.00 90.06 90 PHE A C 1
ATOM 755 O O . PHE A 1 90 ? -9.038 0.635 -1.911 1.00 90.06 90 PHE A O 1
ATOM 762 N N . PHE A 1 91 ? -7.866 -0.058 -3.697 1.00 88.94 91 PHE A N 1
ATOM 763 C CA . PHE A 1 91 ? -6.590 -0.106 -2.979 1.00 88.94 91 PHE A CA 1
ATOM 764 C C . PHE A 1 91 ? -6.125 1.275 -2.502 1.00 88.94 91 PHE A C 1
ATOM 766 O O . PHE A 1 91 ? -5.461 1.370 -1.472 1.00 88.94 91 PHE A O 1
ATOM 773 N N . SER A 1 92 ? -6.494 2.355 -3.199 1.00 90.25 92 SER A N 1
ATOM 774 C CA . SER A 1 92 ? -6.156 3.718 -2.772 1.00 90.25 92 SER A CA 1
ATOM 775 C C . SER A 1 92 ? -6.822 4.102 -1.451 1.00 90.25 92 SER A C 1
ATOM 777 O O . SER A 1 92 ? -6.193 4.740 -0.612 1.00 90.25 92 SER A O 1
ATOM 779 N N . ARG A 1 93 ? -8.063 3.659 -1.219 1.00 90.19 93 ARG A N 1
ATOM 780 C CA . ARG A 1 93 ? -8.786 3.916 0.035 1.00 90.19 93 ARG A CA 1
ATOM 781 C C . ARG A 1 93 ? -8.152 3.178 1.215 1.00 90.19 93 ARG A C 1
ATOM 783 O O . ARG A 1 93 ? -8.114 3.704 2.324 1.00 90.19 93 ARG A O 1
ATOM 790 N N . LEU A 1 94 ? -7.575 1.997 0.977 1.00 91.00 94 LEU A N 1
ATOM 791 C CA . LEU A 1 94 ? -6.891 1.215 2.015 1.00 91.00 94 LEU A CA 1
ATOM 792 C C . LEU A 1 94 ? -5.615 1.886 2.560 1.00 91.00 94 LEU A C 1
ATOM 794 O O . LEU A 1 94 ? -5.142 1.495 3.629 1.00 91.00 94 LEU A O 1
ATOM 798 N N . LEU A 1 95 ? -5.099 2.935 1.904 1.00 88.62 95 LEU A N 1
ATOM 799 C CA . LEU A 1 95 ? -3.957 3.720 2.392 1.00 88.62 95 LEU A CA 1
ATOM 800 C C . LEU A 1 95 ? -4.184 4.361 3.765 1.00 88.62 95 LEU A C 1
ATOM 802 O O . LEU A 1 95 ? -3.212 4.717 4.428 1.00 88.62 95 LEU A O 1
ATOM 806 N N . ALA A 1 96 ? -5.433 4.488 4.223 1.00 90.00 96 ALA A N 1
ATOM 807 C CA . ALA A 1 96 ? -5.738 4.926 5.585 1.00 90.00 96 ALA A CA 1
ATOM 808 C C . ALA A 1 96 ? -5.067 4.042 6.659 1.00 90.00 96 ALA A C 1
ATOM 810 O O . ALA A 1 96 ? -4.837 4.500 7.780 1.00 90.00 96 ALA A O 1
ATOM 811 N N . PHE A 1 97 ? -4.732 2.794 6.310 1.00 91.19 97 PHE A N 1
ATOM 812 C CA . PHE A 1 97 ? -4.102 1.807 7.186 1.00 91.19 97 PHE A CA 1
ATOM 813 C C . PHE A 1 97 ? -2.601 1.626 6.936 1.00 91.19 97 PHE A C 1
ATOM 815 O O . PHE A 1 97 ? -1.949 0.960 7.742 1.00 91.19 97 PHE A O 1
ATOM 822 N N . ASP A 1 98 ? -2.049 2.216 5.872 1.00 88.88 98 ASP A N 1
ATOM 823 C CA . ASP A 1 98 ? -0.620 2.163 5.561 1.00 88.88 98 ASP A CA 1
ATOM 824 C C . ASP A 1 98 ? 0.155 3.165 6.425 1.00 88.88 98 ASP A C 1
ATOM 826 O O . ASP A 1 98 ? -0.051 4.374 6.331 1.00 88.88 98 ASP A O 1
ATOM 830 N N . CYS A 1 99 ? 1.075 2.674 7.257 1.00 85.19 99 CYS A N 1
ATOM 831 C CA . CYS A 1 99 ? 1.848 3.514 8.171 1.00 85.19 99 CYS A CA 1
ATOM 832 C C . CYS A 1 99 ? 2.843 4.463 7.481 1.00 85.19 99 CYS A C 1
ATOM 834 O O . CYS A 1 99 ? 3.314 5.410 8.118 1.00 85.19 99 CYS A O 1
ATOM 836 N N . GLU A 1 100 ? 3.166 4.229 6.205 1.00 82.06 100 GLU A N 1
ATOM 837 C CA . GLU A 1 100 ? 4.003 5.118 5.391 1.00 82.06 100 GLU A CA 1
ATOM 838 C C . GLU A 1 100 ? 3.180 6.212 4.682 1.00 82.06 100 GLU A C 1
ATOM 840 O O . GLU A 1 100 ? 3.750 7.152 4.119 1.00 82.06 100 GLU A O 1
ATOM 845 N N . SER A 1 101 ? 1.847 6.127 4.721 1.00 80.75 101 SER A N 1
ATOM 846 C CA . SER A 1 101 ? 0.952 7.051 4.028 1.00 80.75 101 SER A CA 1
ATOM 847 C C . SER A 1 101 ? 0.810 8.400 4.745 1.00 80.75 101 SER A C 1
ATOM 849 O O . SER A 1 101 ? 0.656 8.483 5.963 1.00 80.75 101 SER A O 1
ATOM 851 N N . ASN A 1 102 ? 0.751 9.491 3.973 1.00 76.19 102 ASN A N 1
ATOM 852 C CA . ASN A 1 102 ? 0.369 10.818 4.488 1.00 76.19 102 ASN A CA 1
ATOM 853 C C . ASN A 1 102 ? -1.096 10.876 4.949 1.00 76.19 102 ASN A C 1
ATOM 855 O O . ASN A 1 102 ? -1.494 11.763 5.711 1.00 76.19 102 ASN A O 1
ATOM 859 N N . ASP A 1 103 ? -1.897 9.945 4.449 1.00 75.69 103 ASP A N 1
ATOM 860 C CA . ASP A 1 103 ? -3.309 9.787 4.760 1.00 75.69 103 ASP A CA 1
ATOM 861 C C . ASP A 1 103 ? -3.538 8.780 5.887 1.00 75.69 103 ASP A C 1
ATOM 863 O O . ASP A 1 103 ? -4.680 8.528 6.270 1.00 75.69 103 ASP A O 1
ATOM 867 N N . PHE A 1 104 ? -2.451 8.267 6.471 1.00 83.06 104 PHE A N 1
ATOM 868 C CA . PHE A 1 104 ? -2.511 7.341 7.582 1.00 83.06 104 PHE A CA 1
ATOM 869 C C . PHE A 1 104 ? -3.377 7.890 8.715 1.00 83.06 104 PHE A C 1
ATOM 871 O O . PHE A 1 104 ? -3.125 8.962 9.288 1.00 83.06 104 PHE A O 1
ATOM 878 N N . PHE A 1 105 ? -4.368 7.077 9.066 1.00 84.19 105 PHE A N 1
ATOM 879 C CA . PHE A 1 105 ? -5.110 7.181 10.303 1.00 84.19 105 PHE A CA 1
ATOM 880 C C . PHE A 1 105 ? -5.853 8.512 10.491 1.00 84.19 105 PHE A C 1
ATOM 882 O O . PHE A 1 105 ? -5.881 9.066 11.593 1.00 84.19 105 PHE A O 1
ATOM 889 N N . LYS A 1 106 ? -6.448 9.038 9.410 1.00 90.62 106 LYS A N 1
ATOM 890 C CA . LYS A 1 106 ? -7.428 10.135 9.470 1.00 90.62 106 LYS A CA 1
ATOM 891 C C . LYS A 1 106 ? -8.851 9.578 9.449 1.00 90.62 106 LYS A C 1
ATOM 893 O O . LYS A 1 106 ? -9.133 8.624 8.727 1.00 90.62 106 LYS A O 1
ATOM 898 N N . TRP A 1 107 ? -9.738 10.212 10.212 1.00 93.31 107 TRP A N 1
ATOM 899 C CA . TRP A 1 107 ? -11.130 9.784 10.357 1.00 93.31 107 TRP A CA 1
ATOM 900 C C . TRP A 1 107 ? -11.892 9.708 9.029 1.00 93.31 107 TRP A C 1
ATOM 902 O O . TRP A 1 107 ? -12.507 8.686 8.743 1.00 93.31 107 TRP A O 1
ATOM 912 N N . ASP A 1 108 ? -11.804 10.745 8.194 1.00 92.19 108 ASP 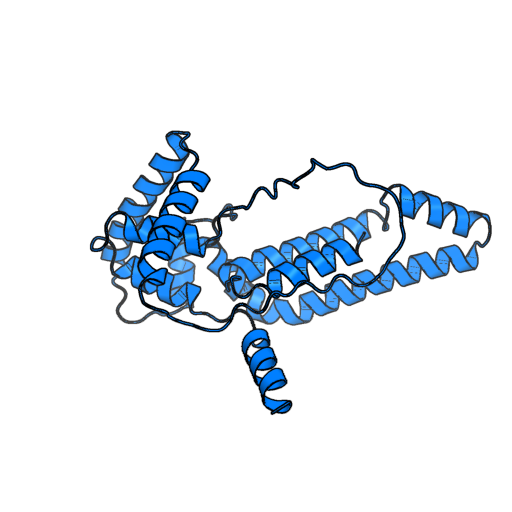A N 1
ATOM 913 C CA . ASP A 1 108 ? -12.559 10.795 6.935 1.00 92.19 108 ASP A CA 1
ATOM 914 C C . ASP A 1 108 ? -12.209 9.613 6.016 1.00 92.19 108 ASP A C 1
ATOM 916 O O . ASP A 1 108 ? -13.091 8.951 5.474 1.00 92.19 108 ASP A O 1
ATOM 920 N N . TYR A 1 109 ? -10.927 9.249 5.940 1.00 91.31 109 TYR A N 1
ATOM 921 C CA . TYR A 1 109 ? -10.492 8.107 5.136 1.00 91.31 109 TYR A CA 1
ATOM 922 C C . TYR A 1 109 ? -10.857 6.755 5.756 1.00 91.31 109 TYR A C 1
ATOM 924 O O . TYR A 1 109 ? -11.120 5.799 5.029 1.00 91.31 109 TYR A O 1
ATOM 932 N N . LEU A 1 110 ? -10.917 6.653 7.088 1.00 91.56 110 LEU A N 1
ATOM 933 C CA . LEU A 1 110 ? -11.471 5.465 7.747 1.00 91.56 110 LEU A CA 1
ATOM 934 C C . LEU A 1 110 ? -12.943 5.280 7.365 1.00 91.56 110 LEU A C 1
ATOM 936 O O . LEU A 1 110 ? -13.351 4.168 7.030 1.00 91.56 110 LEU A O 1
ATOM 940 N N . MET A 1 111 ? -13.720 6.364 7.340 1.00 91.50 111 MET A N 1
ATOM 941 C CA . MET A 1 111 ? -15.120 6.335 6.912 1.00 91.50 111 MET A CA 1
ATOM 942 C C . MET A 1 111 ? -15.277 5.919 5.450 1.00 91.50 111 MET A C 1
ATOM 944 O O . MET A 1 111 ? -16.160 5.115 5.140 1.00 91.50 111 MET A O 1
ATOM 948 N N . ASP A 1 112 ? -14.398 6.383 4.563 1.00 91.94 112 ASP A N 1
ATOM 949 C CA . ASP A 1 112 ? -14.384 5.947 3.164 1.00 91.94 112 ASP A CA 1
ATOM 950 C C . ASP A 1 112 ? -14.154 4.438 3.027 1.00 91.94 112 ASP A C 1
ATOM 952 O O . ASP A 1 112 ? -14.810 3.787 2.207 1.00 91.94 112 ASP A O 1
ATOM 956 N N . VAL A 1 113 ? -13.266 3.867 3.848 1.00 92.06 113 VAL A N 1
ATOM 957 C CA . VAL A 1 113 ? -13.009 2.419 3.884 1.00 92.06 113 VAL A CA 1
ATOM 958 C C . VAL A 1 113 ? -14.203 1.656 4.455 1.00 92.06 113 VAL A C 1
ATOM 960 O O . VAL A 1 113 ? -14.606 0.644 3.889 1.00 92.06 113 VAL A O 1
ATOM 963 N N . ILE A 1 114 ? -14.824 2.142 5.528 1.00 92.06 114 ILE A N 1
ATOM 964 C CA . ILE A 1 114 ? -16.006 1.500 6.125 1.00 92.06 114 ILE A CA 1
ATOM 965 C C . ILE A 1 114 ? -17.165 1.459 5.125 1.00 92.06 114 ILE A C 1
ATOM 967 O O . ILE A 1 114 ? -17.817 0.426 4.959 1.00 92.06 114 ILE A O 1
ATOM 971 N N . ASN A 1 115 ? -17.403 2.568 4.423 1.00 91.69 115 ASN A N 1
ATOM 972 C CA . ASN A 1 115 ? -18.447 2.657 3.405 1.00 91.69 115 ASN A CA 1
ATOM 973 C C . ASN A 1 115 ? -18.147 1.763 2.190 1.00 91.69 115 ASN A C 1
ATOM 975 O O . ASN A 1 115 ? -19.077 1.225 1.586 1.00 91.69 115 ASN A O 1
ATOM 979 N N . LEU A 1 116 ? -16.867 1.586 1.846 1.00 91.75 116 LEU A N 1
ATOM 980 C CA . LEU A 1 116 ? -16.419 0.688 0.782 1.00 91.75 116 LEU A CA 1
ATOM 981 C C . LEU A 1 116 ? -16.626 -0.787 1.149 1.00 91.75 116 LEU A C 1
ATOM 983 O O . LEU A 1 116 ? -17.173 -1.544 0.350 1.00 91.75 116 LEU A O 1
ATOM 987 N N . LEU A 1 117 ? -16.188 -1.190 2.345 1.00 90.44 117 LEU A N 1
ATOM 988 C CA . LEU A 1 117 ? -16.160 -2.590 2.774 1.00 90.44 117 LEU A CA 1
ATOM 989 C C . LEU A 1 117 ? -17.513 -3.103 3.270 1.00 90.44 117 LEU A C 1
ATOM 991 O O . LEU A 1 117 ? -17.710 -4.313 3.298 1.00 90.44 117 LEU A O 1
ATOM 995 N N . LYS A 1 118 ? -18.437 -2.203 3.641 1.00 90.12 118 LYS A N 1
ATOM 996 C CA . LYS A 1 118 ? -19.789 -2.539 4.123 1.00 90.12 118 LYS A CA 1
ATOM 997 C C . LYS A 1 118 ? -19.766 -3.601 5.233 1.00 90.12 118 LYS A C 1
ATOM 999 O O . LYS A 1 118 ? -20.481 -4.592 5.166 1.00 90.12 118 LYS A O 1
ATOM 1004 N N . ILE A 1 119 ? -18.912 -3.395 6.233 1.00 88.50 119 ILE A N 1
ATOM 1005 C CA . ILE A 1 119 ? -18.720 -4.344 7.336 1.00 88.50 119 ILE A CA 1
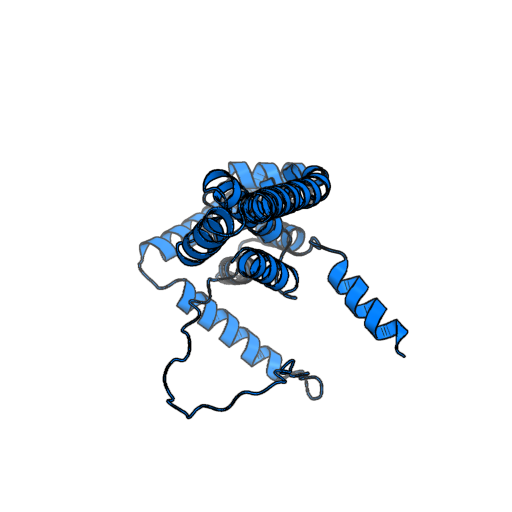ATOM 1006 C C . ILE A 1 119 ? -19.976 -4.377 8.212 1.00 88.50 119 ILE A C 1
ATOM 1008 O O . ILE A 1 119 ? -20.375 -3.354 8.775 1.00 88.50 119 ILE A O 1
ATOM 1012 N N . ASP A 1 120 ? -20.570 -5.561 8.344 1.00 86.06 120 ASP A N 1
ATOM 1013 C CA . ASP A 1 120 ? -21.725 -5.798 9.207 1.00 86.06 120 ASP A CA 1
ATOM 1014 C C . ASP A 1 120 ? -21.338 -5.772 10.693 1.00 86.06 120 ASP A C 1
ATOM 1016 O O . ASP A 1 120 ? -20.262 -6.220 11.088 1.00 86.06 120 ASP A O 1
ATOM 1020 N N . GLY A 1 121 ? -22.245 -5.271 11.537 1.00 85.56 121 GLY A N 1
ATOM 1021 C CA . GLY A 1 121 ? -22.070 -5.269 12.995 1.00 85.56 121 GLY A CA 1
ATOM 1022 C C . GLY A 1 121 ? -21.062 -4.247 13.532 1.00 85.56 121 GLY A C 1
ATOM 1023 O O . GLY A 1 121 ? -20.742 -4.293 14.716 1.00 85.56 121 GLY A O 1
ATOM 1024 N N . LEU A 1 122 ? -20.576 -3.332 12.688 1.00 92.25 122 LEU A N 1
ATOM 1025 C CA . LEU A 1 122 ? -19.694 -2.241 13.093 1.00 92.25 122 LEU A CA 1
ATOM 1026 C C . LEU A 1 122 ? -20.512 -1.069 13.654 1.00 92.25 122 LEU A C 1
ATOM 1028 O O . LEU A 1 122 ? -21.253 -0.413 12.915 1.00 92.25 122 LEU A O 1
ATOM 1032 N N . ASP A 1 123 ? -20.350 -0.781 14.943 1.00 93.50 123 ASP A N 1
ATOM 1033 C CA . ASP A 1 123 ? -20.923 0.412 15.563 1.00 93.50 123 ASP A CA 1
ATOM 1034 C C . ASP A 1 123 ? -20.049 1.627 15.223 1.00 93.50 123 ASP A C 1
ATOM 1036 O O . ASP A 1 123 ? -18.887 1.707 15.623 1.00 93.50 123 ASP A O 1
ATOM 1040 N N . ARG A 1 124 ? -20.592 2.561 14.434 1.00 92.06 124 ARG A N 1
ATOM 1041 C CA . ARG A 1 124 ? -19.844 3.719 13.919 1.00 92.06 124 ARG A CA 1
ATOM 1042 C C . ARG A 1 124 ? -19.573 4.774 14.989 1.00 92.06 124 ARG A C 1
ATOM 1044 O O . ARG A 1 124 ? -18.553 5.455 14.895 1.00 92.06 124 ARG A O 1
ATOM 1051 N N . ASP A 1 125 ? -20.458 4.899 15.973 1.00 92.88 125 ASP A N 1
ATOM 1052 C CA . ASP A 1 125 ? -20.325 5.897 17.032 1.00 92.88 125 ASP A CA 1
ATOM 1053 C C . ASP A 1 125 ? -19.287 5.420 18.049 1.00 92.88 125 ASP A C 1
ATOM 1055 O O . ASP A 1 125 ? -18.348 6.151 18.376 1.00 92.88 125 ASP A O 1
ATOM 1059 N N . GLU A 1 126 ? -19.368 4.151 18.458 1.00 94.50 126 GLU A N 1
ATOM 1060 C CA . GLU A 1 126 ? -18.332 3.555 19.306 1.00 94.50 126 GLU A CA 1
ATOM 1061 C C . GLU A 1 126 ? -16.983 3.481 18.586 1.00 94.50 126 GLU A C 1
ATOM 1063 O O . GLU A 1 126 ? -15.945 3.786 19.174 1.00 94.50 126 GLU A O 1
ATOM 1068 N N . LEU A 1 127 ? -16.966 3.187 17.283 1.00 93.94 127 LEU A N 1
ATOM 1069 C CA . LEU A 1 127 ? -15.734 3.234 16.499 1.00 93.94 127 LEU A CA 1
ATOM 1070 C C . LEU A 1 127 ? -15.085 4.624 16.496 1.00 93.94 127 LEU A C 1
ATOM 1072 O O . LEU A 1 127 ? -13.857 4.710 16.490 1.00 93.94 127 LEU A O 1
ATOM 1076 N N . TYR A 1 128 ? -15.868 5.706 16.502 1.00 94.75 128 TYR A N 1
ATOM 1077 C CA . TYR A 1 128 ? -15.316 7.057 16.597 1.00 94.75 128 TYR A CA 1
ATOM 1078 C C . TYR A 1 128 ? -14.644 7.301 17.954 1.00 94.75 128 TYR A C 1
ATOM 1080 O O . TYR A 1 128 ? -13.547 7.867 18.005 1.00 94.75 128 TYR A O 1
ATOM 1088 N N . ASN A 1 129 ? -15.250 6.822 19.046 1.00 93.69 129 ASN A N 1
ATOM 1089 C CA . ASN A 1 129 ? -14.643 6.876 20.378 1.00 93.69 129 ASN A CA 1
ATOM 1090 C C . ASN A 1 129 ? -13.315 6.101 20.404 1.00 93.69 129 ASN A C 1
ATOM 1092 O O . ASN A 1 129 ? -12.280 6.639 20.807 1.00 93.69 129 ASN A O 1
ATOM 1096 N N . GLU A 1 130 ? -13.323 4.867 19.890 1.00 94.06 130 GLU A N 1
ATOM 1097 C CA . GLU A 1 130 ? -12.132 4.019 19.776 1.00 94.06 130 GLU A CA 1
ATOM 1098 C C . GLU A 1 130 ? -11.046 4.669 18.905 1.00 94.06 130 GLU A C 1
ATOM 1100 O O . GLU A 1 130 ? -9.859 4.646 19.245 1.00 94.06 130 GLU A O 1
ATOM 1105 N N . TYR A 1 131 ? -11.441 5.295 17.793 1.00 94.25 131 TYR A N 1
ATOM 1106 C CA . TYR A 1 131 ? -10.548 6.059 16.930 1.00 94.25 131 TYR A CA 1
ATOM 1107 C C . TYR A 1 131 ? -9.878 7.198 17.698 1.00 94.25 131 TYR A C 1
ATOM 1109 O O . TYR A 1 131 ? -8.656 7.327 17.628 1.00 94.25 131 TYR A O 1
ATOM 1117 N N . CYS A 1 132 ? -10.639 7.996 18.452 1.00 92.56 132 CYS A N 1
ATOM 1118 C CA . CYS A 1 132 ? -10.097 9.115 19.220 1.00 92.56 132 CYS A CA 1
ATOM 1119 C C . CYS A 1 132 ? -9.053 8.644 20.240 1.00 92.56 132 CYS A C 1
ATOM 1121 O O . CYS A 1 132 ? -7.981 9.246 20.349 1.00 92.56 132 CYS A O 1
ATOM 1123 N N . GLU A 1 133 ? -9.323 7.538 20.940 1.00 91.00 133 GLU A N 1
ATOM 1124 C CA . GLU A 1 133 ? -8.371 6.948 21.884 1.00 91.00 133 GLU A CA 1
ATOM 1125 C C . GLU A 1 133 ? -7.080 6.486 21.201 1.00 91.00 133 GLU A C 1
ATOM 1127 O O . GLU A 1 133 ? -5.978 6.836 21.633 1.00 91.00 133 GLU A O 1
ATOM 1132 N N . ILE A 1 134 ? -7.193 5.704 20.125 1.00 91.44 134 ILE A N 1
ATOM 1133 C CA . ILE A 1 134 ? -6.023 5.163 19.424 1.00 91.44 134 ILE A CA 1
ATOM 1134 C C . ILE A 1 134 ? -5.232 6.292 18.751 1.00 91.44 134 ILE A C 1
ATOM 1136 O O . ILE A 1 134 ? -3.998 6.271 18.769 1.00 91.44 134 ILE A O 1
ATOM 1140 N N . ARG A 1 135 ? -5.917 7.309 18.216 1.00 91.00 135 ARG A N 1
ATOM 1141 C CA . ARG A 1 135 ? -5.304 8.503 17.622 1.00 91.00 135 ARG A CA 1
ATOM 1142 C C . ARG A 1 135 ? -4.478 9.271 18.631 1.00 91.00 135 ARG A C 1
ATOM 1144 O O . ARG A 1 135 ? -3.307 9.540 18.365 1.00 91.00 135 ARG A O 1
ATOM 1151 N N . PHE A 1 136 ? -5.050 9.540 19.798 1.00 88.19 136 PHE A N 1
ATOM 1152 C CA . PHE A 1 136 ? -4.333 10.185 20.887 1.00 88.19 136 PHE A CA 1
ATOM 1153 C C . PHE A 1 136 ? -3.068 9.402 21.269 1.00 88.19 136 PHE A C 1
ATOM 1155 O O . PHE A 1 136 ? -1.984 9.981 21.334 1.00 88.19 136 PHE A O 1
ATOM 1162 N N . MET A 1 137 ? -3.170 8.077 21.430 1.00 86.00 137 MET A N 1
ATOM 1163 C CA . MET A 1 137 ? -2.017 7.226 21.753 1.00 86.00 137 MET A CA 1
ATOM 1164 C C . MET A 1 137 ? -0.927 7.270 20.673 1.00 86.00 137 MET A C 1
ATOM 1166 O O . MET A 1 137 ? 0.258 7.382 20.993 1.00 86.00 137 MET A O 1
ATOM 1170 N N . TYR A 1 138 ? -1.312 7.185 19.398 1.00 87.69 138 TYR A N 1
ATOM 1171 C CA . TYR A 1 138 ? -0.374 7.263 18.280 1.00 87.69 138 TYR A CA 1
ATOM 1172 C C . TYR A 1 138 ? 0.364 8.609 18.255 1.00 87.69 138 TYR A C 1
ATOM 1174 O O . TYR A 1 138 ? 1.596 8.639 18.160 1.00 87.69 138 TYR A O 1
ATOM 1182 N N . ASP A 1 139 ? -0.368 9.717 18.394 1.00 87.00 139 ASP A N 1
ATOM 1183 C CA . ASP A 1 139 ? 0.209 11.060 18.394 1.00 87.00 139 ASP A CA 1
ATOM 1184 C C . ASP A 1 139 ? 1.125 11.270 19.617 1.00 87.00 139 ASP A C 1
ATOM 1186 O O . ASP A 1 139 ? 2.227 11.805 19.479 1.00 87.00 139 ASP A O 1
ATOM 1190 N N . GLU A 1 140 ? 0.752 10.770 20.802 1.00 84.50 140 GLU A N 1
ATOM 1191 C CA . GLU A 1 140 ? 1.624 10.782 21.982 1.00 84.50 140 GLU A CA 1
ATOM 1192 C C . GLU A 1 140 ? 2.945 10.039 21.744 1.00 84.50 140 GLU A C 1
ATOM 1194 O O . GLU A 1 140 ? 4.011 10.535 22.118 1.00 84.50 140 GLU A O 1
ATOM 1199 N N . MET A 1 141 ? 2.905 8.856 21.126 1.00 81.00 141 MET A N 1
ATOM 1200 C CA . MET A 1 141 ? 4.115 8.076 20.842 1.00 81.00 141 MET A CA 1
ATOM 1201 C C . MET A 1 141 ? 5.015 8.774 19.829 1.00 81.00 141 MET A C 1
ATOM 1203 O O . MET A 1 141 ? 6.234 8.799 20.006 1.00 81.00 141 MET A O 1
ATOM 1207 N N . LYS A 1 142 ? 4.416 9.365 18.792 1.00 80.12 142 LYS A N 1
ATOM 1208 C CA . LYS A 1 142 ? 5.136 10.115 17.762 1.00 80.12 142 LYS A CA 1
ATOM 1209 C C . LYS A 1 142 ? 5.806 11.364 18.341 1.00 80.12 142 LYS A C 1
ATOM 1211 O O . LYS A 1 142 ? 6.954 11.649 18.011 1.00 80.12 142 LYS A O 1
ATOM 1216 N N . ASN A 1 143 ? 5.121 12.070 19.242 1.00 77.38 143 ASN A N 1
ATOM 1217 C CA . ASN A 1 143 ? 5.598 13.321 19.835 1.00 77.38 143 ASN A CA 1
ATOM 1218 C C . ASN A 1 143 ? 6.647 13.122 20.937 1.00 77.38 143 ASN A C 1
ATOM 1220 O O . ASN A 1 143 ? 7.514 13.974 21.116 1.00 77.38 143 ASN A O 1
ATOM 1224 N N . LYS A 1 144 ? 6.621 12.001 21.671 1.00 73.81 144 LYS A N 1
ATOM 1225 C CA . LYS A 1 144 ? 7.564 11.741 22.776 1.00 73.81 144 LYS A CA 1
ATOM 1226 C C . LYS A 1 144 ? 9.005 11.437 22.319 1.00 73.81 144 LYS A C 1
ATOM 1228 O O . LYS A 1 144 ? 9.824 11.067 23.156 1.00 73.81 144 LYS A O 1
ATOM 1233 N N . ASN A 1 145 ? 9.340 11.571 21.026 1.00 57.44 145 ASN A N 1
ATOM 1234 C CA . ASN A 1 145 ? 10.634 11.182 20.427 1.00 57.44 145 ASN A CA 1
ATOM 1235 C C . ASN A 1 145 ? 11.071 9.750 20.775 1.00 57.44 145 ASN A C 1
ATOM 1237 O O . ASN A 1 145 ? 12.238 9.379 20.621 1.00 57.44 145 ASN A O 1
ATOM 1241 N N . VAL A 1 146 ? 10.140 8.921 21.247 1.00 58.38 146 VAL A N 1
ATOM 1242 C CA . VAL A 1 146 ? 10.431 7.524 21.491 1.00 58.38 146 VAL A CA 1
ATOM 1243 C C . VAL A 1 146 ? 10.504 6.875 20.128 1.00 58.38 146 VAL A C 1
ATOM 1245 O O . VAL A 1 146 ? 9.651 7.104 19.272 1.00 58.38 146 VAL A O 1
ATOM 1248 N N . LYS A 1 147 ? 11.549 6.086 19.895 1.00 74.31 147 LYS A N 1
ATOM 1249 C CA . LYS A 1 147 ? 11.693 5.341 18.652 1.00 74.31 147 LYS A CA 1
ATOM 1250 C C . LYS A 1 147 ? 10.569 4.306 18.593 1.00 74.31 147 LYS A C 1
ATOM 1252 O O . LYS A 1 147 ? 10.731 3.180 19.053 1.00 74.31 147 LYS A O 1
ATOM 1257 N N . LEU A 1 148 ? 9.423 4.701 18.042 1.00 79.44 148 LEU A N 1
ATOM 1258 C CA . LEU A 1 148 ? 8.234 3.871 17.847 1.00 79.44 148 LEU A CA 1
ATOM 1259 C C . LEU A 1 148 ? 8.612 2.535 17.191 1.00 79.44 148 LEU A C 1
ATOM 1261 O O . LEU A 1 148 ? 8.159 1.477 17.618 1.00 79.44 148 LEU A O 1
ATOM 1265 N N . ASN A 1 149 ? 9.553 2.576 16.243 1.00 78.31 149 ASN A N 1
ATOM 1266 C CA . ASN A 1 149 ? 10.127 1.390 15.609 1.00 78.31 149 ASN A CA 1
ATOM 1267 C C . ASN A 1 149 ? 10.760 0.425 16.617 1.00 78.31 149 ASN A C 1
ATOM 1269 O O . ASN A 1 149 ? 10.602 -0.781 16.475 1.00 78.31 149 ASN A O 1
ATOM 1273 N N . GLU A 1 150 ? 11.478 0.918 17.627 1.00 81.75 150 GLU A N 1
ATOM 1274 C CA . GLU A 1 150 ? 12.090 0.068 18.654 1.00 81.75 150 GLU A CA 1
ATOM 1275 C C . GLU A 1 150 ? 11.027 -0.547 19.569 1.00 81.75 150 GLU A C 1
ATOM 1277 O O . GLU A 1 150 ? 11.092 -1.743 19.840 1.00 81.75 150 GLU A O 1
ATOM 1282 N N . GLN A 1 151 ? 10.010 0.220 19.977 1.00 81.94 151 GLN A N 1
ATOM 1283 C CA . GLN A 1 151 ? 8.910 -0.309 20.793 1.00 81.94 151 GLN A CA 1
ATOM 1284 C C . GLN A 1 151 ? 8.137 -1.414 20.073 1.00 81.94 151 GLN A C 1
ATOM 1286 O O . GLN A 1 151 ? 7.900 -2.477 20.645 1.00 81.94 151 GLN A O 1
ATOM 1291 N N . ILE A 1 152 ? 7.798 -1.196 18.802 1.00 83.50 152 ILE A N 1
ATOM 1292 C CA . ILE A 1 152 ? 7.081 -2.184 17.994 1.00 83.50 152 ILE A CA 1
ATOM 1293 C C . ILE A 1 152 ? 7.952 -3.424 17.788 1.00 83.50 152 ILE A C 1
ATOM 1295 O O . ILE A 1 152 ? 7.475 -4.542 17.964 1.00 83.50 152 ILE A O 1
ATOM 1299 N N . LYS A 1 153 ? 9.252 -3.261 17.510 1.00 82.69 153 LYS A N 1
ATOM 1300 C CA . LYS A 1 153 ? 10.178 -4.398 17.385 1.00 82.69 153 LYS A CA 1
ATOM 1301 C C . LYS A 1 153 ? 10.283 -5.208 18.674 1.00 82.69 153 LYS A C 1
ATOM 1303 O O . LYS A 1 153 ? 10.246 -6.438 18.613 1.00 82.69 153 LYS A O 1
ATOM 1308 N N . LEU A 1 154 ? 10.375 -4.549 19.830 1.00 83.56 154 LEU A N 1
ATOM 1309 C CA . LEU A 1 154 ? 10.382 -5.216 21.134 1.00 83.56 154 LEU A CA 1
ATOM 1310 C C . LEU A 1 154 ? 9.066 -5.959 21.381 1.00 83.56 154 LEU A C 1
ATOM 1312 O O . LEU A 1 154 ? 9.091 -7.121 21.785 1.00 83.56 154 LEU A O 1
ATOM 1316 N N . TYR A 1 155 ? 7.931 -5.331 21.073 1.00 84.56 155 TYR A N 1
ATOM 1317 C CA . TYR A 1 155 ? 6.614 -5.950 21.188 1.00 84.56 155 TYR A CA 1
ATOM 1318 C C . TYR A 1 155 ? 6.497 -7.214 20.325 1.00 84.56 155 TYR A C 1
ATOM 1320 O O . TYR A 1 155 ? 6.193 -8.287 20.852 1.00 84.56 155 TYR A O 1
ATOM 1328 N N . ILE A 1 156 ? 6.811 -7.130 19.030 1.00 83.06 156 ILE A N 1
ATOM 1329 C CA . ILE A 1 156 ? 6.744 -8.274 18.109 1.00 83.06 156 ILE A CA 1
ATOM 1330 C C . ILE A 1 156 ? 7.693 -9.391 18.559 1.00 83.06 156 ILE A C 1
ATOM 1332 O O . ILE A 1 156 ? 7.300 -10.557 18.617 1.00 83.06 156 ILE A O 1
ATOM 1336 N N . SER A 1 157 ? 8.917 -9.038 18.963 1.00 83.56 157 SER A N 1
ATOM 1337 C CA . SER A 1 157 ? 9.893 -10.003 19.483 1.00 83.56 157 SER A CA 1
ATOM 1338 C C . SER A 1 157 ? 9.372 -10.709 20.735 1.00 83.56 157 SER A C 1
ATOM 1340 O O . SER A 1 157 ? 9.465 -11.930 20.838 1.00 83.56 157 SER A O 1
ATOM 1342 N N . SER A 1 158 ? 8.755 -9.967 21.659 1.00 83.56 158 SER A N 1
ATOM 1343 C CA . SER A 1 158 ? 8.176 -10.543 22.872 1.00 83.56 158 SER A CA 1
ATOM 1344 C C . SER A 1 158 ? 7.051 -11.538 22.566 1.00 83.56 158 SER A C 1
ATOM 1346 O O . SER A 1 158 ? 6.996 -12.597 23.182 1.00 83.56 158 SER A O 1
ATOM 1348 N N . LYS A 1 159 ? 6.198 -11.265 21.570 1.00 77.88 159 LYS A N 1
ATOM 1349 C CA . LYS A 1 159 ? 5.095 -12.159 21.180 1.00 77.88 159 LYS A CA 1
ATOM 1350 C C . LYS A 1 159 ? 5.584 -13.428 20.477 1.00 77.88 159 LYS A C 1
ATOM 1352 O O . LYS A 1 159 ? 5.063 -14.509 20.746 1.00 77.88 159 LYS A O 1
ATOM 1357 N N . ASN A 1 160 ? 6.634 -13.330 19.663 1.00 65.38 160 ASN A N 1
ATOM 1358 C CA . ASN A 1 160 ? 7.225 -14.485 18.981 1.00 65.38 160 ASN A CA 1
ATOM 1359 C C . ASN A 1 160 ? 7.906 -15.471 19.948 1.00 65.38 160 ASN A C 1
ATOM 1361 O O . ASN A 1 160 ? 7.866 -16.680 19.715 1.00 65.38 160 ASN A O 1
ATOM 1365 N N . VAL A 1 161 ? 8.480 -14.982 21.056 1.00 56.22 161 VAL A N 1
ATOM 1366 C CA . VAL A 1 161 ? 9.103 -15.824 22.100 1.00 56.22 161 VAL A CA 1
ATOM 1367 C C . VAL A 1 161 ? 8.065 -16.645 22.878 1.00 56.22 161 VAL A C 1
ATOM 1369 O O . VAL A 1 161 ? 8.352 -17.767 23.294 1.00 56.22 161 VAL A O 1
ATOM 1372 N N . TYR A 1 162 ? 6.838 -16.141 23.042 1.00 44.72 162 TYR A N 1
ATOM 1373 C CA . TYR A 1 162 ? 5.757 -16.911 23.669 1.00 44.72 162 TYR A CA 1
ATOM 1374 C C . TYR A 1 162 ? 5.171 -17.980 22.732 1.00 44.72 162 TYR A C 1
ATOM 1376 O O . TYR A 1 162 ? 4.858 -19.074 23.198 1.00 44.72 162 TYR A O 1
ATOM 1384 N N . ASN A 1 163 ? 5.113 -17.727 21.419 1.00 38.31 163 ASN A N 1
ATOM 1385 C CA . ASN A 1 163 ? 4.627 -18.707 20.435 1.00 38.31 163 ASN A CA 1
ATOM 1386 C C . ASN A 1 163 ? 5.633 -19.830 20.117 1.00 38.31 163 ASN A C 1
ATOM 1388 O O . ASN A 1 163 ? 5.246 -20.877 19.606 1.00 38.31 163 ASN A O 1
ATOM 1392 N N . SER A 1 164 ? 6.919 -19.663 20.444 1.00 36.09 164 SER A N 1
ATOM 1393 C CA . SER A 1 164 ? 7.947 -20.695 20.213 1.00 36.09 164 SER A CA 1
ATOM 1394 C C . SER A 1 164 ? 8.000 -21.783 21.296 1.00 36.09 164 SER A C 1
ATOM 1396 O O . SER A 1 164 ? 8.782 -22.722 21.176 1.00 36.09 164 SER A O 1
ATOM 1398 N N . LYS A 1 165 ? 7.139 -21.721 22.322 1.00 37.56 165 LYS A N 1
ATOM 1399 C CA . LYS A 1 165 ? 6.951 -22.822 23.285 1.00 37.56 165 LYS A CA 1
ATOM 1400 C C . LYS A 1 165 ? 5.890 -23.850 22.868 1.00 37.56 165 LYS A C 1
ATOM 1402 O O . LYS A 1 165 ? 5.728 -24.835 23.581 1.00 37.56 165 LYS A O 1
ATOM 1407 N N . SER A 1 166 ? 5.198 -23.666 21.740 1.00 35.22 166 SER A N 1
ATOM 1408 C CA . SER A 1 166 ? 4.099 -24.552 21.316 1.00 35.22 166 SER A CA 1
ATOM 1409 C C . SER A 1 166 ? 4.217 -25.137 19.905 1.00 35.22 166 SER A C 1
ATOM 1411 O O . SER A 1 166 ? 3.282 -25.798 19.464 1.00 35.22 166 SER A O 1
ATOM 1413 N N . ILE A 1 167 ? 5.342 -24.972 19.201 1.00 33.88 167 ILE A N 1
ATOM 1414 C CA . ILE A 1 167 ? 5.561 -25.634 17.904 1.00 33.88 167 ILE A CA 1
ATOM 1415 C C . ILE A 1 167 ? 6.925 -26.320 17.922 1.00 33.88 167 ILE A C 1
ATOM 1417 O O . ILE A 1 167 ? 7.964 -25.710 17.671 1.00 33.88 167 ILE A O 1
ATOM 1421 N N . SER A 1 168 ? 6.912 -27.606 18.271 1.00 32.81 168 SER A N 1
ATOM 1422 C CA . SER A 1 168 ? 8.034 -28.506 18.044 1.00 32.81 168 SER A CA 1
ATOM 1423 C C . SER A 1 168 ? 8.029 -28.991 16.594 1.00 32.81 168 SER A C 1
ATOM 1425 O O . SER A 1 168 ? 7.060 -29.608 16.161 1.00 32.81 168 SER A O 1
ATOM 1427 N N . ASN A 1 169 ? 9.182 -28.803 15.957 1.00 30.47 169 ASN A N 1
ATOM 1428 C CA . ASN A 1 169 ? 9.747 -29.529 14.819 1.00 30.47 169 ASN A CA 1
ATOM 1429 C C . ASN A 1 169 ? 9.191 -29.281 13.404 1.00 30.47 169 ASN A C 1
ATOM 1431 O O . ASN A 1 169 ? 8.025 -29.500 13.112 1.00 30.47 169 ASN A O 1
ATOM 1435 N N . ASN A 1 170 ? 10.167 -28.958 12.544 1.00 34.50 170 ASN A N 1
ATOM 1436 C CA . ASN A 1 170 ? 10.203 -28.990 11.081 1.00 34.50 170 ASN A CA 1
ATOM 1437 C C . ASN A 1 170 ? 9.355 -27.956 10.334 1.00 34.50 170 ASN A C 1
ATOM 1439 O O . ASN A 1 170 ? 8.186 -28.167 10.063 1.00 34.50 170 ASN A O 1
ATOM 1443 N N . ASP A 1 171 ? 9.991 -26.824 10.010 1.00 29.30 171 ASP A N 1
ATOM 1444 C CA . ASP A 1 171 ? 10.249 -26.416 8.617 1.00 29.30 171 ASP A CA 1
ATOM 1445 C C . ASP A 1 171 ? 10.881 -25.018 8.604 1.00 29.30 171 ASP A C 1
ATOM 1447 O O . ASP A 1 171 ? 10.231 -23.980 8.504 1.00 29.30 171 ASP A O 1
ATOM 1451 N N . ARG A 1 172 ? 12.211 -24.983 8.738 1.00 29.53 172 ARG A N 1
ATOM 1452 C CA . ARG A 1 172 ? 13.007 -23.852 8.258 1.00 29.53 172 ARG A CA 1
ATOM 1453 C C . ARG A 1 172 ? 13.551 -24.269 6.905 1.00 29.53 172 ARG A C 1
ATOM 1455 O O . ARG A 1 172 ? 14.567 -24.950 6.859 1.00 29.53 172 ARG A O 1
ATOM 1462 N N . ILE A 1 173 ? 12.873 -23.874 5.834 1.00 28.42 173 ILE A N 1
ATOM 1463 C CA . ILE A 1 173 ? 13.478 -23.833 4.504 1.00 28.42 173 ILE A CA 1
ATOM 1464 C C . ILE A 1 173 ? 14.328 -22.555 4.472 1.00 28.42 173 ILE A C 1
ATOM 1466 O O . ILE A 1 173 ? 13.763 -21.460 4.526 1.00 28.42 173 ILE A O 1
ATOM 1470 N N . PRO A 1 174 ? 15.668 -22.640 4.441 1.00 27.30 174 PRO A N 1
ATOM 1471 C CA . PRO A 1 174 ? 16.513 -21.489 4.184 1.00 27.30 174 PRO A CA 1
ATOM 1472 C C . PRO A 1 174 ? 16.530 -21.289 2.669 1.00 27.30 174 PRO A C 1
ATOM 1474 O O . PRO A 1 174 ? 17.136 -22.071 1.941 1.00 27.30 174 PRO A O 1
ATOM 1477 N N . CYS A 1 175 ? 15.858 -20.258 2.169 1.00 28.05 175 CYS A N 1
ATOM 1478 C CA . CYS A 1 175 ? 16.048 -19.798 0.796 1.00 28.05 175 CYS A CA 1
ATOM 1479 C C . CYS A 1 175 ? 17.330 -18.952 0.707 1.00 28.05 175 CYS A C 1
ATOM 1481 O O . CYS A 1 175 ? 17.287 -17.750 0.473 1.00 28.05 175 CYS A O 1
ATOM 1483 N N . ASP A 1 176 ? 18.470 -19.615 0.906 1.00 32.06 176 ASP A N 1
ATOM 1484 C CA . ASP A 1 176 ? 19.774 -19.179 0.414 1.00 32.06 176 ASP A CA 1
ATOM 1485 C C . ASP A 1 176 ? 20.128 -20.073 -0.777 1.00 32.06 176 ASP A C 1
ATOM 1487 O O . ASP A 1 176 ? 20.506 -21.232 -0.612 1.00 32.06 176 ASP A O 1
ATOM 1491 N N . VAL A 1 177 ? 20.001 -19.533 -1.989 1.00 31.64 177 VAL A N 1
ATOM 1492 C CA . VAL A 1 177 ? 20.691 -20.058 -3.173 1.00 31.64 177 VAL A CA 1
ATOM 1493 C C . VAL A 1 177 ? 21.326 -18.867 -3.880 1.00 31.64 177 VAL A C 1
ATOM 1495 O O . VAL A 1 177 ? 20.763 -18.279 -4.799 1.00 31.64 177 VAL A O 1
ATOM 1498 N N . ASN A 1 178 ? 22.507 -18.488 -3.395 1.00 33.31 178 ASN A N 1
ATOM 1499 C CA . ASN A 1 178 ? 23.499 -17.784 -4.194 1.00 33.31 178 ASN A CA 1
ATOM 1500 C C . ASN A 1 178 ? 24.391 -18.851 -4.833 1.00 33.31 178 ASN A C 1
ATOM 1502 O O . ASN A 1 178 ? 25.182 -19.459 -4.122 1.00 33.31 178 ASN A O 1
ATOM 1506 N N . ASN A 1 179 ? 24.280 -19.039 -6.145 1.00 32.94 179 ASN A N 1
ATOM 1507 C CA . ASN A 1 179 ? 25.279 -19.721 -6.967 1.00 32.94 179 ASN A CA 1
ATOM 1508 C C . ASN A 1 179 ? 25.546 -18.825 -8.183 1.00 32.94 179 ASN A C 1
ATOM 1510 O O . ASN A 1 179 ? 24.699 -18.708 -9.065 1.00 32.94 179 ASN A O 1
ATOM 1514 N N . ASP A 1 180 ? 26.629 -18.048 -8.141 1.00 31.22 180 ASP A N 1
ATOM 1515 C CA . ASP A 1 180 ? 27.858 -18.388 -8.876 1.00 31.22 180 ASP A CA 1
ATOM 1516 C C . ASP A 1 180 ? 28.863 -17.220 -8.855 1.00 31.22 180 ASP A C 1
ATOM 1518 O O . ASP A 1 180 ? 28.656 -16.144 -9.418 1.00 31.22 180 ASP A O 1
ATOM 1522 N N . ASP A 1 181 ? 29.950 -17.473 -8.124 1.00 32.62 181 ASP A N 1
ATOM 1523 C CA . ASP A 1 181 ? 31.360 -17.261 -8.456 1.00 32.62 181 ASP A CA 1
ATOM 1524 C C . ASP A 1 181 ? 31.786 -16.063 -9.324 1.00 32.62 181 ASP A C 1
ATOM 1526 O O . ASP A 1 181 ? 31.693 -16.054 -10.547 1.00 32.62 181 ASP A O 1
ATOM 1530 N N . THR A 1 182 ? 32.508 -15.133 -8.691 1.00 32.44 182 THR A N 1
ATOM 1531 C CA . THR A 1 182 ? 33.925 -14.901 -9.038 1.00 32.44 182 THR A CA 1
ATOM 1532 C C . THR A 1 182 ? 34.700 -14.317 -7.847 1.00 32.44 182 THR A C 1
ATOM 1534 O O . THR A 1 182 ? 34.273 -13.381 -7.176 1.00 32.44 182 THR A O 1
ATOM 1537 N N . ASN A 1 183 ? 35.857 -14.927 -7.590 1.00 30.33 183 ASN A N 1
ATOM 1538 C CA . ASN A 1 183 ? 36.784 -14.708 -6.479 1.00 30.33 183 ASN A CA 1
ATOM 1539 C C . ASN A 1 183 ? 37.261 -13.257 -6.280 1.00 30.33 183 ASN A C 1
ATOM 1541 O O . ASN A 1 183 ? 37.693 -12.602 -7.227 1.00 30.33 183 ASN A O 1
ATOM 1545 N N . GLY A 1 184 ? 37.348 -12.829 -5.013 1.00 26.78 184 GLY A N 1
ATOM 1546 C CA . GLY A 1 184 ? 38.074 -11.617 -4.625 1.00 26.78 184 GLY A CA 1
ATOM 1547 C C . GLY A 1 184 ? 37.901 -11.191 -3.164 1.00 26.78 184 GLY A C 1
ATOM 1548 O O . GLY A 1 184 ? 37.259 -10.186 -2.905 1.00 26.78 184 GLY A O 1
ATOM 1549 N N . THR A 1 185 ? 38.494 -11.961 -2.246 1.00 25.22 185 THR A N 1
ATOM 1550 C CA . THR A 1 185 ? 39.018 -11.584 -0.912 1.00 25.22 185 THR A CA 1
ATOM 1551 C C . THR A 1 185 ? 38.166 -10.716 0.032 1.00 25.22 185 THR A C 1
ATOM 1553 O O . THR A 1 185 ? 37.914 -9.535 -0.191 1.00 25.22 185 THR A O 1
ATOM 1556 N N . LEU A 1 186 ? 37.857 -11.326 1.183 1.00 31.67 186 LEU A N 1
ATOM 1557 C CA . LEU A 1 186 ? 37.281 -10.750 2.398 1.00 31.67 186 LEU A CA 1
ATOM 1558 C C . LEU A 1 186 ? 37.744 -9.318 2.713 1.00 31.67 186 LEU A C 1
ATOM 1560 O O . LEU A 1 186 ? 38.932 -9.067 2.888 1.00 31.67 186 LEU A O 1
ATOM 1564 N N . ASN A 1 187 ? 36.769 -8.462 3.020 1.00 24.50 187 ASN A N 1
ATOM 1565 C CA . ASN A 1 187 ? 36.815 -7.669 4.243 1.00 24.50 187 ASN A CA 1
ATOM 1566 C C . ASN A 1 187 ? 35.416 -7.611 4.865 1.00 24.50 187 ASN A C 1
ATOM 1568 O O . ASN A 1 187 ? 34.468 -7.069 4.302 1.00 24.50 187 ASN A O 1
ATOM 1572 N N . ASN A 1 188 ? 35.321 -8.223 6.045 1.00 29.83 188 ASN A N 1
ATOM 1573 C CA . ASN A 1 188 ? 34.193 -8.145 6.960 1.00 29.83 188 ASN A CA 1
ATOM 1574 C C . ASN A 1 188 ? 33.882 -6.685 7.327 1.00 29.83 188 ASN A C 1
ATOM 1576 O O . ASN A 1 188 ? 34.781 -5.848 7.362 1.00 29.83 188 ASN A O 1
ATOM 1580 N N . SER A 1 189 ? 32.627 -6.439 7.719 1.00 31.94 189 SER A N 1
ATOM 1581 C CA . SER A 1 189 ? 32.057 -5.181 8.245 1.00 31.94 189 SER A CA 1
ATOM 1582 C C . SER A 1 189 ? 31.382 -4.230 7.245 1.00 31.94 189 SER A C 1
ATOM 1584 O O . SER A 1 189 ? 31.646 -3.037 7.179 1.00 31.94 189 SER A O 1
ATOM 1586 N N . ALA A 1 190 ? 30.348 -4.733 6.578 1.00 29.67 190 ALA A N 1
ATOM 1587 C CA . ALA A 1 190 ? 29.170 -3.916 6.309 1.00 29.67 190 ALA A CA 1
ATOM 1588 C C . ALA A 1 190 ? 27.925 -4.802 6.389 1.00 29.67 190 ALA A C 1
ATOM 1590 O O . ALA A 1 190 ? 27.354 -5.182 5.369 1.00 29.67 190 ALA A O 1
ATOM 1591 N N . SER A 1 191 ? 27.483 -5.133 7.614 1.00 31.36 191 SER A N 1
ATOM 1592 C CA . SER A 1 191 ? 26.075 -5.492 7.794 1.00 31.36 191 SER A CA 1
ATOM 1593 C C . SER A 1 191 ? 25.307 -4.289 7.273 1.00 31.36 191 SER A C 1
ATOM 1595 O O . SER A 1 191 ? 25.330 -3.214 7.882 1.00 31.36 191 SER A O 1
ATOM 1597 N N . THR A 1 192 ? 24.734 -4.424 6.086 1.00 30.38 192 THR A N 1
ATOM 1598 C CA . THR A 1 192 ? 23.910 -3.382 5.503 1.00 30.38 192 THR A CA 1
ATOM 1599 C C . THR A 1 192 ? 22.777 -3.222 6.500 1.00 30.38 192 THR A C 1
ATOM 1601 O O . THR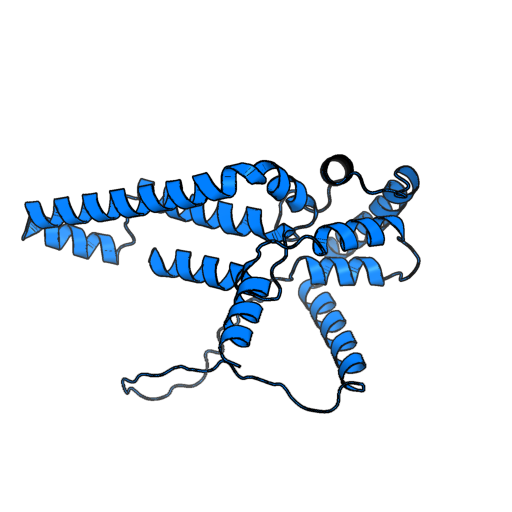 A 1 192 ? 21.946 -4.116 6.626 1.00 30.38 192 THR A O 1
ATOM 1604 N N . LYS A 1 193 ? 22.812 -2.157 7.314 1.00 34.19 193 LYS A N 1
ATOM 1605 C CA . LYS A 1 193 ? 21.702 -1.781 8.186 1.00 34.19 193 LYS A CA 1
ATOM 1606 C C . LYS A 1 193 ? 20.555 -1.463 7.243 1.00 34.19 193 LYS A C 1
ATOM 1608 O O . LYS A 1 193 ? 20.383 -0.321 6.824 1.00 34.19 193 LYS A O 1
ATOM 1613 N N . VAL A 1 194 ? 19.813 -2.493 6.853 1.00 37.91 194 VAL A N 1
ATOM 1614 C CA . VAL A 1 194 ? 18.477 -2.333 6.320 1.00 37.91 194 VAL A CA 1
ATOM 1615 C C . VAL A 1 194 ? 17.751 -1.641 7.458 1.00 37.91 194 VAL A C 1
ATOM 1617 O O . VAL A 1 194 ? 17.524 -2.223 8.516 1.00 37.91 194 VAL A O 1
ATOM 1620 N N . ASN A 1 195 ? 17.514 -0.343 7.293 1.00 39.69 195 ASN A N 1
ATOM 1621 C CA . ASN A 1 195 ? 16.564 0.388 8.107 1.00 39.69 195 ASN A CA 1
ATOM 1622 C C . ASN A 1 195 ? 15.221 -0.296 7.837 1.00 39.69 195 ASN A C 1
ATOM 1624 O O . ASN A 1 195 ? 14.513 0.057 6.899 1.00 39.69 195 ASN A O 1
ATOM 1628 N N . GLU A 1 196 ? 14.944 -1.381 8.557 1.00 54.84 196 GLU A N 1
ATOM 1629 C CA . GLU A 1 196 ? 13.678 -2.088 8.469 1.00 54.84 196 GLU A CA 1
ATOM 1630 C C . GLU A 1 196 ? 12.616 -1.120 8.965 1.00 54.84 196 GLU A C 1
ATOM 1632 O O . GLU A 1 196 ? 12.511 -0.849 10.169 1.00 54.84 196 GLU A O 1
ATOM 1637 N N . CYS A 1 197 ? 11.907 -0.550 7.995 1.00 68.50 197 CYS A N 1
ATOM 1638 C CA . CYS A 1 197 ? 10.705 0.219 8.220 1.00 68.50 197 CYS A CA 1
ATOM 1639 C C . CYS A 1 197 ? 9.685 -0.664 8.949 1.00 68.50 197 CYS A C 1
ATOM 1641 O O . CYS A 1 197 ? 9.641 -1.878 8.724 1.00 68.50 197 CYS A O 1
ATOM 1643 N N . ILE A 1 198 ? 8.911 -0.064 9.855 1.00 78.62 198 ILE A N 1
ATOM 1644 C CA . ILE A 1 198 ? 7.807 -0.769 10.509 1.00 78.62 198 ILE A CA 1
ATOM 1645 C C . ILE A 1 198 ? 6.817 -1.186 9.428 1.00 78.62 198 ILE A C 1
ATOM 1647 O O . ILE A 1 198 ? 6.522 -0.405 8.530 1.00 78.62 198 ILE A O 1
ATOM 1651 N N . ARG A 1 199 ? 6.283 -2.400 9.533 1.00 83.31 199 ARG A N 1
ATOM 1652 C CA . ARG A 1 199 ? 5.173 -2.819 8.683 1.00 83.31 199 ARG A CA 1
ATOM 1653 C C . ARG A 1 199 ? 3.840 -2.365 9.274 1.00 83.31 199 ARG A C 1
ATOM 1655 O O . ARG A 1 199 ? 3.656 -2.396 10.493 1.00 83.31 199 ARG A O 1
ATOM 1662 N N . SER A 1 200 ? 2.898 -2.011 8.408 1.00 88.00 200 SER A N 1
ATOM 1663 C CA . SER A 1 200 ? 1.569 -1.526 8.791 1.00 88.00 200 SER A CA 1
ATOM 1664 C C . SER A 1 200 ? 0.841 -2.491 9.738 1.00 88.00 200 SER A C 1
ATOM 1666 O O . SER A 1 200 ? 0.326 -2.070 10.771 1.00 88.00 200 SER A O 1
ATOM 1668 N N . ASP A 1 201 ? 0.891 -3.799 9.475 1.00 87.06 201 ASP A N 1
ATOM 1669 C CA . ASP A 1 201 ? 0.293 -4.829 10.336 1.00 87.06 201 ASP A CA 1
ATOM 1670 C C . ASP A 1 201 ? 0.925 -4.879 11.738 1.00 87.06 201 ASP A C 1
ATOM 1672 O O . ASP A 1 201 ? 0.224 -5.053 12.735 1.00 87.06 201 ASP A O 1
ATOM 1676 N N . GLN A 1 202 ? 2.242 -4.682 11.843 1.00 88.62 202 GLN A N 1
ATOM 1677 C CA . GLN A 1 202 ? 2.950 -4.655 13.125 1.00 88.62 202 GLN A CA 1
ATOM 1678 C C . GLN A 1 202 ? 2.563 -3.429 13.950 1.00 88.62 202 GLN A C 1
ATOM 1680 O O . GLN A 1 202 ? 2.376 -3.543 15.164 1.00 88.62 202 GLN A O 1
ATOM 1685 N N . LEU A 1 203 ? 2.423 -2.270 13.298 1.00 89.00 203 LEU A N 1
ATOM 1686 C CA . LEU A 1 203 ? 1.951 -1.051 13.948 1.00 89.00 203 LEU A CA 1
ATOM 1687 C C . LEU A 1 203 ? 0.530 -1.238 14.477 1.00 89.00 203 LEU A C 1
ATOM 1689 O O . LEU A 1 203 ? 0.290 -0.999 15.658 1.00 89.00 203 LEU A O 1
ATOM 1693 N N . TRP A 1 204 ? -0.395 -1.706 13.641 1.00 91.12 204 TRP A N 1
ATOM 1694 C CA . TRP A 1 204 ? -1.778 -1.931 14.057 1.00 91.12 204 TRP A CA 1
ATOM 1695 C C . TRP A 1 204 ? -1.894 -3.000 15.142 1.00 91.12 204 TRP A C 1
ATOM 1697 O O . TRP A 1 204 ? -2.610 -2.806 16.123 1.00 91.12 204 TRP A O 1
ATOM 1707 N N . SER A 1 205 ? -1.131 -4.089 15.034 1.00 89.19 205 SER A N 1
ATOM 1708 C CA . SER A 1 205 ? -1.055 -5.109 16.080 1.00 89.19 205 SER A CA 1
ATOM 1709 C C . SER A 1 205 ? -0.584 -4.521 17.407 1.00 89.19 205 SER A C 1
ATOM 1711 O O . SER A 1 205 ? -1.129 -4.866 18.454 1.00 89.19 205 SER A O 1
ATOM 1713 N N . TYR A 1 206 ? 0.395 -3.616 17.385 1.00 89.44 206 TYR A N 1
ATOM 1714 C CA . TYR A 1 206 ? 0.842 -2.924 18.586 1.00 89.44 206 TYR A CA 1
ATOM 1715 C C . TYR A 1 206 ? -0.252 -2.002 19.138 1.00 89.44 206 TYR A C 1
ATOM 1717 O O . TYR A 1 206 ? -0.671 -2.183 20.281 1.00 89.44 206 TYR A O 1
ATOM 1725 N N . LEU A 1 207 ? -0.778 -1.084 18.318 1.00 89.25 207 LEU A N 1
ATOM 1726 C CA . LEU A 1 207 ? -1.789 -0.097 18.717 1.00 89.25 207 LEU A CA 1
ATOM 1727 C C . LEU A 1 207 ? -3.033 -0.747 19.346 1.00 89.25 207 LEU A C 1
ATOM 1729 O O . LEU A 1 207 ? -3.494 -0.311 20.399 1.00 89.25 207 LEU A O 1
ATOM 1733 N N . LEU A 1 208 ? -3.531 -1.836 18.755 1.00 90.31 208 LEU A N 1
ATOM 1734 C CA . LEU A 1 208 ? -4.733 -2.540 19.217 1.00 90.31 208 LEU A CA 1
ATOM 1735 C C . LEU A 1 208 ? -4.516 -3.426 20.454 1.00 90.31 208 LEU A C 1
ATOM 1737 O O . LEU A 1 208 ? -5.486 -3.914 21.039 1.00 90.31 208 LEU A O 1
ATOM 1741 N N . ASN A 1 209 ? -3.264 -3.675 20.848 1.00 86.69 209 ASN A N 1
ATOM 1742 C CA . ASN A 1 209 ? -2.930 -4.536 21.986 1.00 86.69 209 ASN A CA 1
ATOM 1743 C C . ASN A 1 209 ? -2.354 -3.786 23.190 1.00 86.69 209 ASN A C 1
ATOM 1745 O O . ASN A 1 209 ? -2.137 -4.412 24.226 1.00 86.69 209 ASN A O 1
ATOM 1749 N N . ILE A 1 210 ? -2.170 -2.465 23.104 1.00 80.75 210 ILE A N 1
ATOM 1750 C CA . ILE A 1 210 ? -1.824 -1.638 24.274 1.00 80.75 210 ILE A CA 1
ATOM 1751 C C . ILE A 1 210 ? -2.917 -1.749 25.342 1.00 80.75 210 ILE A C 1
ATOM 1753 O O . ILE A 1 210 ? -2.623 -1.896 26.527 1.00 80.75 210 ILE A O 1
ATOM 1757 N N . LYS A 1 211 ? -4.184 -1.744 24.913 1.00 78.12 211 LYS A N 1
ATOM 1758 C CA . LYS A 1 211 ? -5.349 -2.038 25.751 1.00 78.12 211 LYS A CA 1
ATOM 1759 C C . LYS A 1 211 ? -6.172 -3.158 25.096 1.00 78.12 211 LYS A C 1
ATOM 1761 O O . LYS A 1 211 ? -7.017 -2.875 24.248 1.00 78.12 211 LYS A O 1
ATOM 1766 N N . PRO A 1 212 ? -5.965 -4.432 25.476 1.00 65.50 212 PRO A N 1
ATOM 1767 C CA . PRO A 1 212 ? -6.531 -5.585 24.770 1.00 65.50 212 PRO A CA 1
ATOM 1768 C C . PRO A 1 212 ? -8.061 -5.599 24.646 1.00 65.50 212 PRO A C 1
ATOM 1770 O O . PRO A 1 212 ? -8.574 -6.240 23.737 1.00 65.50 212 PRO A O 1
ATOM 1773 N N . ASN A 1 213 ? -8.791 -4.889 25.504 1.00 72.75 213 ASN A N 1
ATOM 1774 C CA . ASN A 1 213 ? -10.258 -4.896 25.504 1.00 72.75 213 ASN A CA 1
ATOM 1775 C C . ASN A 1 213 ? -10.884 -3.544 25.128 1.00 72.75 213 ASN A C 1
ATOM 1777 O O . ASN A 1 213 ? -12.094 -3.407 25.228 1.00 72.75 213 ASN A O 1
ATOM 1781 N N . ALA A 1 214 ? -10.091 -2.546 24.723 1.00 79.56 214 ALA A N 1
ATOM 1782 C CA . ALA A 1 214 ? -10.583 -1.171 24.587 1.00 79.56 214 ALA A CA 1
ATOM 1783 C C . ALA A 1 214 ? -11.098 -0.793 23.188 1.00 79.56 214 ALA A C 1
ATOM 1785 O O . ALA A 1 214 ? -11.584 0.316 23.033 1.00 79.56 214 ALA A O 1
ATOM 1786 N N . ALA A 1 215 ? -10.968 -1.661 22.175 1.00 89.62 215 ALA A N 1
ATOM 1787 C CA . ALA A 1 215 ? -11.303 -1.285 20.797 1.00 89.62 215 ALA A CA 1
ATOM 1788 C C . ALA A 1 215 ? -11.849 -2.443 19.933 1.00 89.62 215 ALA A C 1
ATOM 1790 O O . ALA A 1 215 ? -11.166 -2.892 19.004 1.00 89.62 215 ALA A O 1
ATOM 1791 N N . PRO A 1 216 ? -13.016 -3.024 20.268 1.00 91.94 216 PRO A N 1
ATOM 1792 C CA . PRO A 1 216 ? -13.602 -4.122 19.499 1.00 91.94 216 PRO A CA 1
ATOM 1793 C C . PRO A 1 216 ? -13.943 -3.746 18.047 1.00 91.94 216 PRO A C 1
ATOM 1795 O O . PRO A 1 216 ? -13.666 -4.550 17.153 1.00 91.94 216 PRO A O 1
ATOM 1798 N N . ASN A 1 217 ? -14.475 -2.548 17.780 1.00 93.50 217 ASN A N 1
ATOM 1799 C CA . ASN A 1 217 ? -14.868 -2.140 16.426 1.00 93.50 217 ASN A CA 1
ATOM 1800 C C . ASN A 1 217 ? -13.644 -1.889 15.535 1.00 93.50 217 ASN A C 1
ATOM 1802 O O . ASN A 1 217 ? -13.582 -2.365 14.400 1.00 93.50 217 ASN A O 1
ATOM 1806 N N . MET A 1 218 ? -12.620 -1.214 16.057 1.00 94.38 218 MET A N 1
ATOM 1807 C CA . MET A 1 218 ? -11.370 -0.982 15.339 1.00 94.38 218 MET A CA 1
ATOM 1808 C C . MET A 1 218 ? -10.629 -2.298 15.092 1.00 94.38 218 MET A C 1
ATOM 1810 O O . MET A 1 218 ? -10.055 -2.489 14.022 1.00 94.38 218 MET A O 1
ATOM 1814 N N . LYS A 1 219 ? -10.668 -3.241 16.043 1.00 93.12 219 LYS A N 1
ATOM 1815 C CA . LYS A 1 219 ? -10.126 -4.592 15.835 1.00 93.12 219 LYS A CA 1
ATOM 1816 C C . LYS A 1 219 ? -10.829 -5.318 14.701 1.00 93.12 219 LYS A C 1
ATOM 1818 O O . LYS A 1 219 ? -10.140 -5.916 13.881 1.00 93.12 219 LYS A O 1
ATOM 1823 N N . LEU A 1 220 ? -12.159 -5.259 14.651 1.00 92.12 220 LEU A N 1
ATOM 1824 C CA . LEU A 1 220 ? -12.940 -5.858 13.572 1.00 92.12 220 LEU A CA 1
ATOM 1825 C C . LEU A 1 220 ? -12.568 -5.240 12.218 1.00 92.12 220 LEU A C 1
ATOM 1827 O O . LEU A 1 220 ? -12.248 -5.970 11.283 1.00 92.12 220 LEU A O 1
ATOM 1831 N N . LEU A 1 221 ? -12.538 -3.908 12.136 1.00 93.94 221 LEU A N 1
ATOM 1832 C CA . LEU A 1 221 ? -12.187 -3.175 10.920 1.00 93.94 221 LEU A CA 1
ATOM 1833 C C . LEU A 1 221 ? -10.772 -3.515 10.431 1.00 93.94 221 LEU A C 1
ATOM 1835 O O . LEU A 1 221 ? -10.587 -3.884 9.273 1.00 93.94 221 LEU A O 1
ATOM 1839 N N . VAL A 1 222 ? -9.776 -3.441 11.316 1.00 93.00 222 VAL A N 1
ATOM 1840 C CA . VAL A 1 222 ? -8.382 -3.770 10.989 1.00 93.00 222 VAL A CA 1
ATOM 1841 C C . VAL A 1 222 ? -8.251 -5.242 10.596 1.00 93.00 222 VAL A C 1
ATOM 1843 O O . VAL A 1 222 ? -7.606 -5.542 9.596 1.00 93.00 222 VAL A O 1
ATOM 1846 N N . ALA A 1 223 ? -8.878 -6.167 11.327 1.00 90.75 223 ALA A N 1
ATOM 1847 C CA . ALA A 1 223 ? -8.842 -7.588 10.984 1.00 90.75 223 ALA A CA 1
ATOM 1848 C C . ALA A 1 223 ? -9.422 -7.841 9.588 1.00 90.75 223 ALA A C 1
ATOM 1850 O O . ALA A 1 223 ? -8.823 -8.579 8.809 1.00 90.75 223 ALA A O 1
ATOM 1851 N N . TYR A 1 224 ? -10.533 -7.184 9.249 1.00 91.75 224 TYR A N 1
ATOM 1852 C CA . TYR A 1 224 ? -11.141 -7.288 7.928 1.00 91.75 224 TYR A CA 1
ATOM 1853 C C . TYR A 1 224 ? -10.192 -6.764 6.845 1.00 91.75 224 TYR A C 1
ATOM 1855 O O . TYR A 1 224 ? -9.881 -7.485 5.901 1.00 91.75 224 TYR A O 1
ATOM 1863 N N . VAL A 1 225 ? -9.664 -5.547 7.011 1.00 91.94 225 VAL A N 1
ATOM 1864 C CA . VAL A 1 225 ? -8.761 -4.904 6.041 1.00 91.94 225 VAL A CA 1
ATOM 1865 C C . VAL A 1 225 ? -7.506 -5.742 5.785 1.00 91.94 225 VAL A C 1
ATOM 1867 O O . VAL A 1 225 ? -7.141 -5.978 4.636 1.00 91.94 225 VAL A O 1
ATOM 1870 N N . PHE A 1 226 ? -6.854 -6.226 6.843 1.00 89.75 226 PHE A N 1
ATOM 1871 C CA . PHE A 1 226 ? -5.628 -7.019 6.722 1.00 89.75 226 PHE A CA 1
ATOM 1872 C C . PHE A 1 226 ? -5.876 -8.476 6.303 1.00 89.75 226 PHE A C 1
ATOM 1874 O O . PHE A 1 226 ? -4.921 -9.168 5.957 1.00 89.75 226 PHE A O 1
ATOM 1881 N N . SER A 1 227 ? -7.132 -8.939 6.294 1.00 87.25 227 SER A N 1
ATOM 1882 C CA . SER A 1 227 ? -7.508 -10.251 5.746 1.00 87.25 227 SER A CA 1
ATOM 1883 C C . SER A 1 227 ? -7.685 -10.256 4.225 1.00 87.25 227 SER A C 1
ATOM 1885 O O . SER A 1 227 ? -7.728 -11.329 3.624 1.00 87.25 227 SER A O 1
ATOM 1887 N N . ILE A 1 228 ? -7.772 -9.078 3.591 1.00 86.19 228 ILE A N 1
ATOM 1888 C CA . ILE A 1 228 ? -7.948 -8.960 2.141 1.00 86.19 228 ILE A CA 1
ATOM 1889 C C . ILE A 1 228 ? -6.677 -9.474 1.445 1.00 86.19 228 ILE A C 1
ATOM 1891 O O . ILE A 1 228 ? -5.599 -8.894 1.631 1.00 86.19 228 ILE A O 1
ATOM 1895 N N . PRO A 1 229 ? -6.768 -10.535 0.623 1.00 76.62 229 PRO A N 1
ATOM 1896 C CA . PRO A 1 229 ? -5.629 -10.996 -0.150 1.00 76.62 229 PRO A CA 1
ATOM 1897 C C . PRO A 1 229 ? -5.290 -9.958 -1.223 1.00 76.62 229 PRO A C 1
ATOM 1899 O O . PRO A 1 229 ? -6.163 -9.468 -1.934 1.00 76.62 229 PRO A O 1
ATOM 1902 N N . TYR A 1 230 ? -4.008 -9.623 -1.357 1.00 71.25 230 TYR A N 1
ATOM 1903 C CA . TYR A 1 230 ? -3.541 -8.682 -2.382 1.00 71.25 230 TYR A CA 1
ATOM 1904 C C . TYR A 1 230 ? -3.200 -9.371 -3.709 1.00 71.25 230 TYR A C 1
ATOM 1906 O O . TYR A 1 230 ? -3.061 -8.705 -4.731 1.00 71.25 230 TYR A O 1
ATOM 1914 N N . SER A 1 231 ? -3.016 -10.695 -3.706 1.00 65.50 231 SER A N 1
ATOM 1915 C CA . SER A 1 231 ? -2.827 -11.485 -4.921 1.00 65.50 231 SER A CA 1
ATOM 1916 C C . SER A 1 231 ? -3.113 -12.966 -4.679 1.00 65.50 231 SER A C 1
ATOM 1918 O O . SER A 1 231 ? -2.920 -13.480 -3.576 1.00 65.50 231 SER A O 1
ATOM 1920 N N . ASN A 1 232 ? -3.489 -13.667 -5.749 1.00 59.97 232 ASN A N 1
ATOM 1921 C CA . ASN A 1 232 ? -3.577 -15.127 -5.760 1.00 59.97 232 ASN A CA 1
ATOM 1922 C C . ASN A 1 232 ? -2.202 -15.806 -5.767 1.00 59.97 232 ASN A C 1
ATOM 1924 O O . ASN A 1 232 ? -2.140 -17.019 -5.620 1.00 59.97 232 ASN A O 1
ATOM 1928 N N . SER A 1 233 ? -1.100 -15.058 -5.891 1.00 59.19 233 SER A N 1
ATOM 1929 C CA . SER A 1 233 ? 0.247 -15.619 -6.073 1.00 59.19 233 SER A CA 1
ATOM 1930 C C . SER A 1 233 ? 0.689 -16.542 -4.931 1.00 59.19 233 SER A C 1
ATOM 1932 O O . SER A 1 233 ? 1.405 -17.509 -5.167 1.00 59.19 233 SER A O 1
ATOM 1934 N N . TYR A 1 234 ? 0.219 -16.308 -3.701 1.00 55.56 234 TYR A N 1
ATOM 1935 C CA . TYR A 1 234 ? 0.455 -17.223 -2.581 1.00 55.56 234 TYR A CA 1
ATOM 1936 C C . TYR A 1 234 ? -0.265 -18.566 -2.778 1.00 55.56 234 TYR A C 1
ATOM 1938 O O . TYR A 1 234 ? 0.328 -19.625 -2.584 1.00 55.56 234 TYR A O 1
ATOM 1946 N N . VAL A 1 235 ? -1.524 -18.526 -3.222 1.00 56.78 235 VAL A N 1
ATOM 1947 C CA . VAL A 1 235 ? -2.318 -19.721 -3.540 1.00 56.78 235 VAL A CA 1
ATOM 1948 C C . VAL A 1 235 ? -1.732 -20.437 -4.756 1.00 56.78 235 VAL A C 1
ATOM 1950 O O . VAL A 1 235 ? -1.564 -21.648 -4.719 1.00 56.78 235 VAL A O 1
ATOM 1953 N N . GLU A 1 236 ? -1.343 -19.706 -5.799 1.00 60.50 236 GLU A N 1
ATOM 1954 C CA . GLU A 1 236 ? -0.693 -20.258 -6.993 1.00 60.50 236 GLU A CA 1
ATOM 1955 C C . GLU A 1 236 ? 0.674 -20.874 -6.682 1.00 60.50 236 GLU A C 1
ATOM 1957 O O . GLU A 1 236 ? 1.005 -21.917 -7.234 1.00 60.50 236 GLU A O 1
ATOM 1962 N N . SER A 1 237 ? 1.445 -20.291 -5.761 1.00 58.38 237 SER A N 1
ATOM 1963 C CA . SER A 1 237 ? 2.714 -20.856 -5.290 1.00 58.38 237 SER A CA 1
ATOM 1964 C C . SER A 1 237 ? 2.502 -22.188 -4.567 1.00 58.38 237 SER A C 1
ATOM 1966 O O . SER A 1 237 ? 3.163 -23.176 -4.889 1.00 58.38 237 SER A O 1
ATOM 1968 N N . ILE A 1 238 ? 1.519 -22.257 -3.659 1.00 59.75 238 ILE A N 1
ATOM 1969 C CA . ILE A 1 238 ? 1.133 -23.512 -2.997 1.00 59.75 238 ILE A CA 1
ATOM 1970 C C . ILE A 1 238 ? 0.651 -24.538 -4.031 1.00 59.75 238 ILE A C 1
ATOM 1972 O O . ILE A 1 238 ? 1.110 -25.676 -4.021 1.00 59.75 238 ILE A O 1
ATOM 1976 N N . LEU A 1 239 ? -0.224 -24.144 -4.960 1.00 59.78 239 LEU A N 1
ATOM 1977 C CA . LEU A 1 239 ? -0.726 -25.023 -6.021 1.00 59.78 239 LEU A CA 1
ATOM 1978 C C . LEU A 1 239 ? 0.400 -25.519 -6.941 1.00 59.78 239 LEU A C 1
ATOM 1980 O O . LEU A 1 239 ? 0.412 -26.686 -7.324 1.00 59.78 239 LEU A O 1
ATOM 1984 N N . SER A 1 240 ? 1.379 -24.670 -7.257 1.00 63.91 240 SER A N 1
ATOM 1985 C CA . SER A 1 240 ? 2.557 -25.055 -8.036 1.00 63.91 240 SER A CA 1
ATOM 1986 C C . SER A 1 240 ? 3.416 -26.073 -7.290 1.00 63.91 240 SER A C 1
ATOM 1988 O O . SER A 1 240 ? 3.909 -27.006 -7.913 1.00 63.91 240 SER A O 1
ATOM 1990 N N . GLN A 1 241 ? 3.588 -25.927 -5.974 1.00 62.81 241 GLN A N 1
ATOM 1991 C CA . GLN A 1 241 ? 4.304 -26.906 -5.149 1.00 62.81 241 GLN A CA 1
ATOM 1992 C C . GLN A 1 241 ? 3.541 -28.231 -5.041 1.00 62.81 241 GLN A C 1
ATOM 1994 O O . GLN A 1 241 ? 4.153 -29.294 -5.089 1.00 62.81 241 GLN A O 1
ATOM 1999 N N . MET A 1 242 ? 2.209 -28.178 -4.954 1.00 57.19 242 MET A N 1
ATOM 2000 C CA . MET A 1 242 ? 1.355 -29.368 -4.913 1.00 57.19 242 MET A CA 1
ATOM 2001 C C . MET A 1 242 ? 1.348 -30.147 -6.232 1.00 57.19 242 MET A C 1
ATOM 2003 O O . MET A 1 242 ? 1.259 -31.365 -6.198 1.00 57.19 242 MET A O 1
ATOM 2007 N N . ASN A 1 243 ? 1.498 -29.484 -7.382 1.00 57.78 243 ASN A N 1
ATOM 2008 C CA . ASN A 1 243 ? 1.606 -30.152 -8.687 1.00 57.78 243 ASN A CA 1
ATOM 2009 C C . ASN A 1 243 ? 2.904 -30.968 -8.869 1.00 57.78 243 ASN A C 1
ATOM 2011 O O . ASN A 1 243 ? 3.041 -31.679 -9.864 1.00 57.78 243 ASN A O 1
ATOM 2015 N N . HIS A 1 244 ? 3.863 -30.851 -7.946 1.00 56.06 244 HIS A N 1
ATOM 2016 C CA . HIS A 1 244 ? 5.107 -31.625 -7.937 1.00 56.06 244 HIS A CA 1
ATOM 2017 C C . HIS A 1 244 ? 5.102 -32.791 -6.926 1.00 56.06 244 HIS A C 1
ATOM 2019 O O . HIS A 1 244 ? 6.145 -33.423 -6.743 1.00 56.06 244 HIS A O 1
ATOM 2025 N N . LEU A 1 245 ? 3.955 -33.080 -6.294 1.00 44.44 245 LEU A N 1
ATOM 2026 C CA . LEU A 1 245 ? 3.705 -34.249 -5.437 1.00 44.44 245 LEU A CA 1
ATOM 2027 C C . LEU A 1 245 ? 2.829 -35.278 -6.163 1.00 44.44 245 LEU A C 1
ATOM 2029 O O . LEU A 1 245 ? 3.090 -36.486 -5.966 1.00 44.44 245 LEU A O 1
#

Organism: NCBI:txid392033

Sequence (245 aa):
NVLVDVQRAELKLQRVSTAAVDLFGIITNLIKKLEQRLNNKYFGNKTHLILNHLIQFYEEKGKQLQESFHSFIESFIEYITSYFNHDREFFSRLLAFDCESNDFFKWDYLMDVINLLKIDGLDRDELYNEYCEIRFMYDEMKNKNVKLNEQIKLYISSKNVYNSKSISNNDRIPCDVNNDDTNGTLNNSASTKVNECIRSDQLWSYLLNIKPNAAPNMKLLVAYVFSIPYSNSYVESILSQMNHL